Protein AF-A0AA41NHC9-F1 (afdb_monomer_lite)

Foldseek 3Di:
DDDDDDDDDDDDDDDDDDDDDDDDDPDDDDDDDDDDDDDDDDDDDDDDDDDDDDDDDDDDDDDDDDDDDDDDDDDDDDDPPPVVVVVVVVVVVVVVVVVVVVVVVVVVVVVVVVVVVVVVVVVVVVVVVVVVVVVVVVVVVVVVVVVVVVVVVVVVVVVVVVVVVVVVVVVVVVVVVVVVVVVVVVVVVVVVVVVVVVVVVVVVVVVVVVVVVVVVVVVVVVVVVVVVVVVVVVVVVVVVVVVVVVVVVVVVVVVVVVVVVVVVVVVVVVVVVVVVVVVVVVVVVVVVVVVVVVVVVVVVVVVVVVVVVVVVVVVVVVVLVVCCVVCVVDDPPPCCVVPPDDDPDDPVPPDDPDDDDDD

InterPro domains:
  IPR038927 Uncharacterized protein C6orf163 [PTHR34645] (79-356)

Structure (mmCIF, N/CA/C/O backbone):
data_AF-A0AA41NHC9-F1
#
_entry.id   AF-A0AA41NHC9-F1
#
loop_
_atom_site.group_PDB
_atom_site.id
_atom_site.type_symbol
_atom_site.label_atom_id
_atom_site.label_alt_id
_atom_site.label_comp_id
_atom_site.label_asym_id
_atom_site.label_entity_id
_atom_site.label_seq_id
_atom_site.pdbx_PDB_ins_code
_atom_site.Cartn_x
_atom_site.Cartn_y
_atom_site.Cartn_z
_atom_site.occupancy
_atom_site.B_iso_or_equiv
_atom_site.auth_seq_id
_atom_site.auth_comp_id
_atom_site.auth_asym_id
_atom_site.auth_atom_id
_atom_site.pdbx_PDB_model_num
ATOM 1 N N . MET A 1 1 ? 22.480 -41.971 -2.369 1.00 39.91 1 MET A N 1
ATOM 2 C CA . MET A 1 1 ? 23.664 -41.176 -2.761 1.00 39.91 1 MET A CA 1
ATOM 3 C C . MET A 1 1 ? 23.328 -39.732 -2.389 1.00 39.91 1 MET A C 1
ATOM 5 O O . MET A 1 1 ? 22.459 -39.173 -3.032 1.00 39.91 1 MET A O 1
ATOM 9 N N . ALA A 1 2 ? 23.726 -39.147 -1.254 1.00 29.12 2 ALA A N 1
ATOM 10 C CA . ALA A 1 2 ? 25.056 -39.099 -0.630 1.00 29.12 2 ALA A CA 1
ATOM 11 C C . ALA A 1 2 ? 26.149 -38.706 -1.642 1.00 29.12 2 ALA A C 1
ATOM 13 O O . ALA A 1 2 ? 26.277 -39.401 -2.642 1.00 29.12 2 ALA A O 1
ATOM 14 N N . ALA A 1 3 ? 26.959 -37.663 -1.443 1.00 29.81 3 ALA A N 1
ATOM 15 C CA . ALA A 1 3 ? 26.958 -36.575 -0.448 1.00 29.81 3 ALA A CA 1
ATOM 16 C C . ALA A 1 3 ? 27.922 -35.460 -0.945 1.00 29.81 3 ALA A C 1
ATOM 18 O O . ALA A 1 3 ? 28.538 -35.638 -1.991 1.00 29.81 3 ALA A O 1
ATOM 19 N N . LEU A 1 4 ? 28.141 -34.408 -0.136 1.00 30.67 4 LEU A N 1
ATOM 20 C CA . LEU A 1 4 ? 29.209 -33.389 -0.277 1.00 30.67 4 LEU A CA 1
ATOM 21 C C . LEU A 1 4 ? 28.976 -32.335 -1.397 1.00 30.67 4 LEU A C 1
ATOM 23 O O . LEU A 1 4 ? 28.385 -32.635 -2.423 1.00 30.67 4 LEU A O 1
ATOM 27 N N . ALA A 1 5 ? 29.387 -31.067 -1.266 1.00 31.31 5 ALA A N 1
ATOM 28 C CA . ALA A 1 5 ? 30.123 -30.410 -0.180 1.00 31.31 5 ALA A CA 1
ATOM 29 C C . ALA A 1 5 ? 29.582 -28.996 0.120 1.00 31.31 5 ALA A C 1
ATOM 31 O O . ALA A 1 5 ? 29.196 -28.251 -0.777 1.00 31.31 5 ALA A O 1
ATOM 32 N N . SER A 1 6 ? 29.636 -28.605 1.394 1.00 30.72 6 SER A N 1
ATOM 33 C CA . SER A 1 6 ? 29.520 -27.219 1.857 1.00 30.72 6 SER A CA 1
ATOM 34 C C . SER A 1 6 ? 30.551 -26.987 2.965 1.00 30.72 6 SER A C 1
ATOM 36 O O . SER A 1 6 ? 30.877 -27.928 3.688 1.00 30.72 6 SER A O 1
ATOM 38 N N . LYS A 1 7 ? 30.990 -25.728 3.115 1.00 33.19 7 LYS A N 1
ATOM 39 C CA . LYS A 1 7 ? 32.000 -25.186 4.053 1.00 33.19 7 LYS A CA 1
ATOM 40 C C . LYS A 1 7 ? 33.481 -25.437 3.716 1.00 33.19 7 LYS A C 1
ATOM 42 O O . LYS A 1 7 ? 33.989 -26.535 3.882 1.00 33.19 7 LYS A O 1
ATOM 47 N N . CYS A 1 8 ? 34.190 -24.333 3.468 1.00 26.62 8 CYS A N 1
ATOM 48 C CA . CYS A 1 8 ? 35.318 -23.900 4.306 1.00 26.62 8 CYS A CA 1
ATOM 49 C C . CYS A 1 8 ? 35.295 -22.358 4.380 1.00 26.62 8 CYS A C 1
ATOM 51 O O . CYS A 1 8 ? 35.246 -21.696 3.354 1.00 26.62 8 CYS A O 1
ATOM 53 N N . VAL A 1 9 ? 35.008 -21.801 5.562 1.00 29.83 9 VAL A N 1
ATOM 54 C CA . VAL A 1 9 ? 35.968 -21.137 6.477 1.00 29.83 9 VAL A CA 1
ATOM 55 C C . VAL A 1 9 ? 36.132 -19.643 6.168 1.00 29.83 9 VAL A C 1
ATOM 57 O O . VAL A 1 9 ? 36.618 -19.251 5.116 1.00 29.83 9 VAL A O 1
ATOM 60 N N . GLY A 1 10 ? 35.722 -18.810 7.129 1.00 28.11 10 GLY A N 1
ATOM 61 C CA . GLY A 1 10 ? 36.002 -17.372 7.156 1.00 28.11 10 GLY A CA 1
ATOM 62 C C . GLY A 1 10 ? 37.034 -17.007 8.230 1.00 28.11 10 GLY A C 1
ATOM 63 O O . GLY A 1 10 ? 37.603 -17.887 8.869 1.00 28.11 10 GLY A O 1
ATOM 64 N N . LYS A 1 11 ? 37.178 -15.695 8.469 1.00 29.86 11 LYS A N 1
ATOM 65 C CA . LYS A 1 11 ? 38.167 -15.019 9.337 1.00 29.86 11 LYS A CA 1
ATOM 66 C C . LYS A 1 11 ? 39.620 -15.071 8.848 1.00 29.86 11 LYS A C 1
ATOM 68 O O . LYS A 1 11 ? 40.362 -15.975 9.202 1.00 29.86 11 LYS A O 1
ATOM 73 N N . TRP A 1 12 ? 40.054 -13.969 8.240 1.00 27.03 12 TRP A N 1
ATOM 74 C CA . TRP A 1 12 ? 41.199 -13.215 8.760 1.00 27.03 12 TRP A CA 1
ATOM 75 C C . TRP A 1 12 ? 40.795 -11.746 8.873 1.00 27.03 12 TRP A C 1
ATOM 77 O O . TRP A 1 12 ? 40.151 -11.202 7.980 1.00 27.03 12 TRP A O 1
ATOM 87 N N . GLY A 1 13 ? 41.137 -11.124 9.996 1.00 28.28 13 GLY A N 1
ATOM 88 C CA . GLY A 1 13 ? 40.877 -9.716 10.252 1.00 28.28 13 GLY A CA 1
ATOM 89 C C . GLY A 1 13 ? 41.691 -9.258 11.450 1.00 28.28 13 GLY A C 1
ATOM 90 O O . GLY A 1 13 ? 41.305 -9.530 12.582 1.00 28.28 13 GLY A O 1
ATOM 91 N N . ALA A 1 14 ? 42.816 -8.595 11.185 1.00 28.70 14 ALA A N 1
ATOM 92 C CA . ALA A 1 14 ? 43.541 -7.760 12.136 1.00 28.70 14 ALA A CA 1
ATOM 93 C C . ALA A 1 14 ? 44.528 -6.847 11.385 1.00 28.70 14 ALA A C 1
ATOM 95 O O . ALA A 1 14 ? 45.253 -7.295 10.505 1.00 28.70 14 ALA A O 1
ATOM 96 N N . ALA A 1 15 ? 44.488 -5.572 11.765 1.00 28.05 15 ALA A N 1
ATOM 97 C CA . ALA A 1 15 ? 45.388 -4.453 11.485 1.00 28.05 15 ALA A CA 1
ATOM 98 C C . ALA A 1 15 ? 46.777 -4.706 10.853 1.00 28.05 15 ALA A C 1
ATOM 100 O O . ALA A 1 15 ? 47.573 -5.468 11.393 1.00 28.05 15 ALA A O 1
ATOM 101 N N . ALA A 1 16 ? 47.141 -3.845 9.889 1.00 27.70 16 ALA A N 1
ATOM 102 C CA . ALA A 1 16 ? 48.330 -2.987 10.013 1.00 27.70 16 ALA A CA 1
ATOM 103 C C . ALA A 1 16 ? 48.322 -1.806 9.013 1.00 27.70 16 ALA A C 1
ATOM 105 O O . ALA A 1 16 ? 48.179 -2.003 7.814 1.00 27.70 16 ALA A O 1
ATOM 106 N N . GLN A 1 17 ? 48.548 -0.603 9.552 1.00 29.95 17 GLN A N 1
ATOM 107 C CA . GLN A 1 17 ? 49.401 0.464 8.998 1.00 29.95 17 GLN A CA 1
ATOM 108 C C . GLN A 1 17 ? 49.138 0.968 7.565 1.00 29.95 17 GLN A C 1
ATOM 110 O O . GLN A 1 17 ? 49.603 0.407 6.578 1.00 29.95 17 GLN A O 1
ATOM 115 N N . GLY A 1 18 ? 48.543 2.161 7.483 1.00 37.28 18 GLY A N 1
ATOM 116 C CA . GLY A 1 18 ? 48.783 3.055 6.355 1.00 37.28 18 GLY A CA 1
ATOM 117 C C . GLY A 1 18 ? 50.148 3.734 6.495 1.00 37.28 18 GLY A C 1
ATOM 118 O O . GLY A 1 18 ? 50.360 4.494 7.438 1.00 37.28 18 GLY A O 1
ATOM 119 N N . VAL A 1 19 ? 51.042 3.478 5.542 1.00 30.27 19 VAL A N 1
ATOM 120 C CA . VAL A 1 19 ? 52.157 4.355 5.160 1.00 30.27 19 VAL A CA 1
ATOM 121 C C . VAL A 1 19 ? 52.235 4.286 3.639 1.00 30.27 19 VAL A C 1
ATOM 123 O O . VAL A 1 19 ? 52.422 3.202 3.088 1.00 30.27 19 VAL A O 1
ATOM 126 N N . ASP A 1 20 ? 52.075 5.424 2.964 1.00 28.47 20 ASP A N 1
ATOM 127 C CA . ASP A 1 20 ? 52.227 5.513 1.510 1.00 28.47 20 ASP A CA 1
ATOM 128 C C . ASP A 1 20 ? 53.696 5.286 1.130 1.00 28.47 20 ASP A C 1
ATOM 130 O O . ASP A 1 20 ? 54.529 6.195 1.159 1.00 28.47 20 ASP A O 1
ATOM 134 N N . VAL A 1 21 ? 54.030 4.046 0.769 1.00 29.42 21 VAL A N 1
ATOM 135 C CA . VAL A 1 21 ? 55.302 3.734 0.121 1.00 29.42 21 VAL A CA 1
ATOM 136 C C . VAL A 1 21 ? 55.112 3.869 -1.380 1.00 29.42 21 VAL A C 1
ATOM 138 O O . VAL A 1 21 ? 54.631 2.961 -2.051 1.00 29.42 21 VAL A O 1
ATOM 141 N N . VAL A 1 22 ? 55.535 5.035 -1.867 1.00 30.16 22 VAL A N 1
ATOM 142 C CA . VAL A 1 22 ? 56.364 5.192 -3.068 1.00 30.16 22 VAL A CA 1
ATOM 143 C C . VAL A 1 22 ? 55.982 4.266 -4.227 1.00 30.16 22 VAL A C 1
ATOM 145 O O . VAL A 1 22 ? 56.407 3.115 -4.315 1.00 30.16 22 VAL A O 1
ATOM 148 N N . SER A 1 23 ? 55.251 4.859 -5.177 1.00 36.94 23 SER A N 1
ATOM 149 C CA . SER A 1 23 ? 55.307 4.535 -6.608 1.00 36.94 23 SER A CA 1
ATOM 150 C C . SER A 1 23 ? 56.594 3.802 -6.989 1.00 36.94 23 SER A C 1
ATOM 152 O O . SER A 1 23 ? 57.662 4.369 -6.796 1.00 36.94 23 SER A O 1
ATOM 154 N N . TRP A 1 24 ? 56.489 2.596 -7.560 1.00 26.56 24 TRP A N 1
ATOM 155 C CA . TRP A 1 24 ? 57.409 2.065 -8.578 1.00 26.56 24 TRP A CA 1
ATOM 156 C C . TRP A 1 24 ? 56.908 0.712 -9.107 1.00 26.56 24 TRP A C 1
ATOM 158 O O . TRP A 1 24 ? 57.129 -0.339 -8.506 1.00 26.56 24 TRP A O 1
ATOM 168 N N . ARG A 1 25 ? 56.269 0.731 -10.285 1.00 27.77 25 ARG A N 1
ATOM 169 C CA . ARG A 1 25 ? 56.304 -0.380 -11.260 1.00 27.77 25 ARG A CA 1
ATOM 170 C C . ARG A 1 25 ? 55.919 0.078 -12.670 1.00 27.77 25 ARG A C 1
ATOM 172 O O . ARG A 1 25 ? 55.087 -0.515 -13.344 1.00 27.77 25 ARG A O 1
ATOM 179 N N . SER A 1 26 ? 56.612 1.110 -13.142 1.00 31.25 26 SER A N 1
ATOM 180 C CA . SER A 1 26 ? 56.995 1.160 -14.552 1.00 31.25 26 SER A CA 1
ATOM 181 C C . SER A 1 26 ? 58.454 0.726 -14.620 1.00 31.25 26 SER A C 1
ATOM 183 O O . SER A 1 26 ? 59.315 1.519 -14.258 1.00 31.25 26 SER A O 1
ATOM 185 N N . TRP A 1 27 ? 58.708 -0.540 -14.979 1.00 28.97 27 TRP A N 1
ATOM 186 C CA . TRP A 1 27 ? 59.872 -0.991 -15.763 1.00 28.97 27 TRP A CA 1
ATOM 187 C C . TRP A 1 27 ? 59.928 -2.518 -15.917 1.00 28.97 27 TRP A C 1
ATOM 189 O O . TRP A 1 27 ? 59.635 -3.254 -14.975 1.00 28.97 27 TRP A O 1
ATOM 199 N N . ARG A 1 28 ? 60.434 -2.937 -17.089 1.00 28.80 28 ARG A N 1
ATOM 200 C CA . ARG A 1 28 ? 60.451 -4.268 -17.746 1.00 28.80 28 ARG A CA 1
ATOM 201 C C . ARG A 1 28 ? 59.248 -4.504 -18.672 1.00 28.80 28 ARG A C 1
ATOM 203 O O . ARG A 1 28 ? 58.116 -4.325 -18.251 1.00 28.80 28 ARG A O 1
ATOM 210 N N . GLN A 1 29 ? 59.429 -4.889 -19.938 1.00 29.38 29 GLN A N 1
ATOM 211 C CA . GLN A 1 29 ? 60.595 -5.464 -20.646 1.00 29.38 29 GLN A CA 1
ATOM 212 C C . GLN A 1 29 ? 60.663 -4.859 -22.077 1.00 29.38 29 GLN A C 1
ATOM 214 O O . GLN A 1 29 ? 59.617 -4.510 -22.609 1.00 29.38 29 GLN A O 1
ATOM 219 N N . GLY A 1 30 ? 61.800 -4.703 -22.766 1.00 26.66 30 GLY A N 1
ATOM 220 C CA . GLY A 1 30 ? 63.195 -5.005 -22.426 1.00 26.66 30 GLY A CA 1
ATOM 221 C C . GLY A 1 30 ? 64.184 -4.402 -23.442 1.00 26.66 30 GLY A C 1
ATOM 222 O O . GLY A 1 30 ? 63.779 -3.958 -24.511 1.00 26.66 30 GLY A O 1
ATOM 223 N N . VAL A 1 31 ? 65.472 -4.401 -23.088 1.00 33.41 31 VAL A N 1
ATOM 224 C CA . VAL A 1 31 ? 66.608 -3.975 -23.928 1.00 33.41 31 VAL A CA 1
ATOM 225 C C . VAL A 1 31 ? 67.422 -5.213 -24.316 1.00 33.41 31 VAL A C 1
ATOM 227 O O . VAL A 1 31 ? 67.837 -5.932 -23.411 1.00 33.41 31 VAL A O 1
ATOM 230 N N . VAL A 1 32 ? 67.609 -5.424 -25.626 1.00 32.16 32 VAL A N 1
ATOM 231 C CA . VAL A 1 32 ? 68.470 -6.403 -26.338 1.00 32.16 32 VAL A CA 1
ATOM 232 C C . VAL A 1 32 ? 68.572 -5.884 -27.788 1.00 32.16 32 VAL A C 1
ATOM 234 O O . VAL A 1 32 ? 67.530 -5.525 -28.334 1.00 32.16 32 VAL A O 1
ATOM 237 N N . ASP A 1 33 ? 69.692 -5.803 -28.510 1.00 28.47 33 ASP A N 1
ATOM 238 C CA . ASP A 1 33 ? 71.128 -5.676 -28.180 1.00 28.47 33 ASP A CA 1
ATOM 239 C C . ASP A 1 33 ? 71.762 -4.796 -29.296 1.00 28.47 33 ASP A C 1
ATOM 241 O O . ASP A 1 33 ? 71.152 -4.596 -30.345 1.00 28.47 33 ASP A O 1
ATOM 245 N N . GLN A 1 34 ? 72.801 -3.986 -29.064 1.00 29.08 34 GLN A N 1
ATOM 246 C CA . GLN A 1 34 ? 74.244 -4.294 -29.015 1.00 29.08 34 GLN A CA 1
ATOM 247 C C . GLN A 1 34 ? 74.867 -4.953 -30.267 1.00 29.08 34 GLN A C 1
ATOM 249 O O . GLN A 1 34 ? 74.514 -6.067 -30.622 1.00 29.08 34 GLN A O 1
ATOM 254 N N . ALA A 1 35 ? 75.889 -4.264 -30.812 1.00 27.25 35 ALA A N 1
ATOM 255 C CA . ALA A 1 35 ? 76.877 -4.678 -31.828 1.00 27.25 35 ALA A CA 1
ATOM 256 C C . ALA A 1 35 ? 76.339 -5.164 -33.202 1.00 27.25 35 ALA A C 1
ATOM 258 O O . ALA A 1 35 ? 75.328 -5.837 -33.302 1.00 27.25 35 ALA A O 1
ATOM 259 N N . GLY A 1 36 ? 76.970 -4.877 -34.343 1.00 24.86 36 GLY A N 1
ATOM 260 C CA . GLY A 1 36 ? 78.248 -4.209 -34.603 1.00 24.86 36 GLY A CA 1
ATOM 261 C C . GLY A 1 36 ? 79.078 -5.006 -35.619 1.00 24.86 36 GLY A C 1
ATOM 262 O O . GLY A 1 36 ? 78.893 -6.209 -35.725 1.00 24.86 36 GLY A O 1
ATOM 263 N N . VAL A 1 37 ? 80.044 -4.332 -36.263 1.00 26.83 37 VAL A N 1
ATOM 264 C CA . VAL A 1 37 ? 81.217 -4.932 -36.945 1.00 26.83 37 VAL A CA 1
ATOM 265 C C . VAL A 1 37 ? 80.961 -5.606 -38.317 1.00 26.83 37 VAL A C 1
ATOM 267 O O . VAL A 1 37 ? 80.245 -6.589 -38.391 1.00 26.83 37 VAL A O 1
ATOM 270 N N . LEU A 1 38 ? 81.596 -5.026 -39.360 1.00 25.92 38 LEU A N 1
ATOM 271 C CA . LEU A 1 38 ? 82.413 -5.620 -40.460 1.00 25.92 38 LEU A CA 1
ATOM 272 C C . LEU A 1 38 ? 81.944 -6.948 -41.128 1.00 25.92 38 LEU A C 1
ATOM 274 O O . LEU A 1 38 ? 81.421 -7.833 -40.475 1.00 25.92 38 LEU A O 1
ATOM 278 N N . GLU A 1 39 ? 82.181 -7.273 -42.403 1.00 25.44 39 GLU A N 1
ATOM 279 C CA . GLU A 1 39 ? 82.871 -6.682 -43.569 1.00 25.44 39 GLU A CA 1
ATOM 280 C C . GLU A 1 39 ? 82.604 -7.622 -44.782 1.00 25.44 39 GLU A C 1
ATOM 282 O O . GLU A 1 39 ? 81.936 -8.642 -44.629 1.00 25.44 39 GLU A O 1
ATOM 287 N N . PHE A 1 40 ? 83.224 -7.343 -45.941 1.00 26.09 40 PHE A N 1
ATOM 288 C CA . PHE A 1 40 ? 83.374 -8.229 -47.117 1.00 26.09 40 PHE A CA 1
ATOM 289 C C . PHE A 1 40 ? 82.096 -8.544 -47.940 1.00 26.09 40 PHE A C 1
ATOM 291 O O . PHE A 1 40 ? 81.024 -8.789 -47.407 1.00 26.09 40 PHE A O 1
ATOM 298 N N . GLY A 1 41 ? 82.136 -8.584 -49.279 1.00 27.30 41 GLY A N 1
ATOM 299 C CA . GLY A 1 41 ? 83.209 -8.221 -50.220 1.00 27.30 41 GLY A CA 1
ATOM 300 C C . GLY A 1 41 ? 82.633 -7.561 -51.488 1.00 27.30 41 GLY A C 1
ATOM 301 O O . GLY A 1 41 ? 81.452 -7.725 -51.764 1.00 27.30 41 GLY A O 1
ATOM 302 N N . CYS A 1 42 ? 83.317 -6.666 -52.211 1.00 26.33 42 CYS A N 1
ATOM 303 C CA . CYS A 1 42 ? 84.696 -6.646 -52.737 1.00 26.33 42 CYS A CA 1
ATOM 304 C C . CYS A 1 42 ? 84.797 -7.247 -54.162 1.00 26.33 42 CYS A C 1
ATOM 306 O O . CYS A 1 42 ? 84.287 -8.336 -54.394 1.00 26.33 42 CYS A O 1
ATOM 308 N N . VAL A 1 43 ? 85.542 -6.553 -55.048 1.00 26.91 43 VAL A N 1
ATOM 309 C CA . VAL A 1 43 ? 86.071 -6.999 -56.370 1.00 26.91 43 VAL A CA 1
ATOM 310 C C . VAL A 1 43 ? 85.021 -7.151 -57.500 1.00 26.91 43 VAL A C 1
ATOM 312 O O . VAL A 1 43 ? 84.144 -7.993 -57.415 1.00 26.91 43 VAL A O 1
ATOM 315 N N . TRP A 1 44 ? 85.017 -6.403 -58.614 1.00 28.50 44 TRP A N 1
ATOM 316 C CA . TRP A 1 44 ? 86.092 -5.853 -59.473 1.00 28.50 44 TRP A CA 1
ATOM 317 C C . TRP A 1 44 ? 86.046 -4.309 -59.580 1.00 28.50 44 TRP A C 1
ATOM 319 O O . TRP A 1 44 ? 84.971 -3.730 -59.485 1.00 28.50 44 TRP A O 1
ATOM 329 N N . CYS A 1 45 ? 87.137 -3.538 -59.699 1.00 25.06 45 CYS A N 1
ATOM 330 C CA . CYS A 1 45 ? 88.402 -3.645 -60.466 1.00 25.06 45 CYS A CA 1
ATOM 331 C C . CYS A 1 45 ? 88.293 -3.295 -61.967 1.00 25.06 45 CYS A C 1
ATOM 333 O O . CYS A 1 45 ? 87.464 -3.835 -62.688 1.00 25.06 45 CYS A O 1
ATOM 335 N N . GLY A 1 46 ? 89.199 -2.417 -62.419 1.00 26.27 46 GLY A N 1
ATOM 336 C CA . GLY A 1 46 ? 89.269 -1.844 -63.771 1.00 26.27 46 GLY A CA 1
ATOM 337 C C . GLY A 1 46 ? 89.433 -0.321 -63.676 1.00 26.27 46 GLY A C 1
ATOM 338 O O . GLY A 1 46 ? 88.447 0.394 -63.566 1.00 26.27 46 GLY A O 1
ATOM 339 N N . TRP A 1 47 ? 90.643 0.215 -63.461 1.00 29.94 47 TRP A N 1
ATOM 340 C CA . TRP A 1 47 ? 91.561 0.619 -64.549 1.00 29.94 47 TRP A CA 1
ATOM 341 C C . TRP A 1 47 ? 90.805 1.406 -65.644 1.00 29.94 47 TRP A C 1
ATOM 343 O O . TRP A 1 47 ? 89.936 0.858 -66.304 1.00 29.94 47 TRP A O 1
ATOM 353 N N . GLY A 1 48 ? 91.035 2.698 -65.881 1.00 25.25 48 GLY A N 1
ATOM 354 C CA . GLY A 1 48 ? 92.305 3.411 -65.800 1.00 25.25 48 GLY A CA 1
ATOM 355 C C . GLY A 1 48 ? 93.122 3.142 -67.061 1.00 25.25 48 GLY A C 1
ATOM 356 O O . GLY A 1 48 ? 93.619 2.037 -67.219 1.00 25.25 48 GLY A O 1
ATOM 357 N N . ILE A 1 49 ? 93.268 4.153 -67.921 1.00 32.41 49 ILE A N 1
ATOM 358 C CA . ILE A 1 49 ? 94.411 4.341 -68.824 1.00 32.41 49 ILE A CA 1
ATOM 359 C C . ILE A 1 49 ? 94.491 5.829 -69.173 1.00 32.41 49 ILE A C 1
ATOM 361 O O . ILE A 1 49 ? 93.507 6.463 -69.552 1.00 32.41 49 ILE A O 1
ATOM 365 N N . LEU A 1 50 ? 95.696 6.365 -69.011 1.00 33.06 50 LEU A N 1
ATOM 366 C CA . LEU A 1 50 ? 96.134 7.652 -69.519 1.00 33.06 50 LEU A CA 1
ATOM 367 C C . LEU A 1 50 ? 97.089 7.342 -70.682 1.00 33.06 50 LEU A C 1
ATOM 369 O O . LEU A 1 50 ? 98.262 7.080 -70.446 1.00 33.06 50 LEU A O 1
ATOM 373 N N . GLU A 1 51 ? 96.595 7.367 -71.918 1.00 31.34 51 GLU A N 1
ATOM 374 C CA . GLU A 1 51 ? 97.413 7.369 -73.141 1.00 31.34 51 GLU A CA 1
ATOM 375 C C . GLU A 1 51 ? 96.833 8.449 -74.075 1.00 31.34 51 GLU A C 1
ATOM 377 O O . GLU A 1 51 ? 95.623 8.512 -74.264 1.00 31.34 51 GLU A O 1
ATOM 382 N N . ALA A 1 52 ? 97.568 9.424 -74.617 1.00 29.94 52 ALA A N 1
ATOM 383 C CA . ALA A 1 52 ? 98.960 9.444 -75.087 1.00 29.94 52 ALA A CA 1
ATOM 384 C C . ALA A 1 52 ? 99.219 8.567 -76.333 1.00 29.94 52 ALA A C 1
ATOM 386 O O . ALA A 1 52 ? 100.235 7.891 -76.433 1.00 29.94 52 ALA A O 1
ATOM 387 N N . GLY A 1 53 ? 98.317 8.632 -77.320 1.00 29.42 53 GLY A N 1
ATOM 388 C CA . GLY A 1 53 ? 98.444 7.966 -78.624 1.00 29.42 53 GLY A CA 1
ATOM 389 C C . GLY A 1 53 ? 98.799 8.918 -79.774 1.00 29.42 53 GLY A C 1
ATOM 390 O O . GLY A 1 53 ? 97.957 9.217 -80.616 1.00 29.42 53 GLY A O 1
ATOM 391 N N . CYS A 1 54 ? 100.042 9.404 -79.835 1.00 29.11 54 CYS A N 1
ATOM 392 C CA . CYS A 1 54 ? 100.535 10.168 -80.987 1.00 29.11 54 CYS A CA 1
ATOM 393 C C . CYS A 1 54 ? 101.081 9.218 -82.069 1.00 29.11 54 CYS A C 1
ATOM 395 O O . CYS A 1 54 ? 102.109 8.573 -81.872 1.00 29.11 54 CYS A O 1
ATOM 397 N N . SER A 1 55 ? 100.423 9.141 -83.228 1.00 30.70 55 SER A N 1
ATOM 398 C CA . SER A 1 55 ? 100.945 8.541 -84.470 1.00 30.70 55 SER A CA 1
ATOM 399 C C . SER A 1 55 ? 100.151 9.123 -85.644 1.00 30.70 55 SER A C 1
ATOM 401 O O . SER A 1 55 ? 98.953 8.902 -85.734 1.00 30.70 55 SER A O 1
ATOM 403 N N . ARG A 1 56 ? 100.683 9.986 -86.518 1.00 31.94 56 ARG A N 1
ATOM 404 C CA . ARG A 1 56 ? 102.024 10.060 -87.140 1.00 31.94 56 ARG A CA 1
ATOM 405 C C . ARG A 1 56 ? 102.283 8.978 -88.196 1.00 31.94 56 ARG A C 1
ATOM 407 O O . ARG A 1 56 ? 103.290 8.285 -88.171 1.00 31.94 56 ARG A O 1
ATOM 414 N N . SER A 1 57 ? 101.422 8.955 -89.206 1.00 31.64 57 SER A N 1
ATOM 415 C CA . SER A 1 57 ? 101.836 8.778 -90.603 1.00 31.64 57 SER A CA 1
ATOM 416 C C . SER A 1 57 ? 101.037 9.784 -91.450 1.00 31.64 57 SER A C 1
ATOM 418 O O . SER A 1 57 ? 99.971 10.221 -91.032 1.00 31.64 57 SER A O 1
ATOM 420 N N . GLY A 1 58 ? 101.507 10.277 -92.589 1.00 32.84 58 GLY A N 1
ATOM 421 C CA . GLY A 1 58 ? 102.780 10.036 -93.259 1.00 32.84 58 GLY A CA 1
ATOM 422 C C . GLY A 1 58 ? 102.743 10.770 -94.596 1.00 32.84 58 GLY A C 1
ATOM 423 O O . GLY A 1 58 ? 102.043 10.352 -95.509 1.00 32.84 58 GLY A O 1
ATOM 424 N N . VAL A 1 59 ? 103.447 11.899 -94.685 1.00 39.62 59 VAL A N 1
ATOM 425 C CA . VAL A 1 59 ? 103.552 12.716 -95.906 1.00 39.62 59 VAL A CA 1
ATOM 426 C C . VAL A 1 59 ? 104.307 11.914 -96.982 1.00 39.62 59 VAL A C 1
ATOM 428 O O . VAL A 1 59 ? 105.265 11.216 -96.645 1.00 39.62 59 VAL A O 1
ATOM 431 N N . PRO A 1 60 ? 103.887 11.972 -98.255 1.00 34.41 60 PRO A N 1
ATOM 432 C CA . PRO A 1 60 ? 104.600 12.799 -99.244 1.00 34.41 60 PRO A CA 1
ATOM 433 C C . PRO A 1 60 ? 103.592 13.631 -100.073 1.00 34.41 60 PRO A C 1
ATOM 435 O O . PRO A 1 60 ? 102.523 13.146 -100.414 1.00 34.41 60 PRO A O 1
ATOM 438 N N . VAL A 1 61 ? 103.794 14.901 -100.446 1.00 34.22 61 VAL A N 1
ATOM 439 C CA . VAL A 1 61 ? 105.024 15.637 -100.805 1.00 34.22 61 VAL A CA 1
ATOM 440 C C . VAL A 1 61 ? 105.934 14.832 -101.732 1.00 34.22 61 VAL A C 1
ATOM 442 O O . VAL A 1 61 ? 107.053 14.454 -101.403 1.00 34.22 61 VAL A O 1
ATOM 445 N N . ILE A 1 62 ? 105.423 14.631 -102.944 1.00 35.16 62 ILE A N 1
ATOM 446 C CA . ILE A 1 62 ? 106.205 14.727 -104.178 1.00 35.16 62 ILE A CA 1
ATOM 447 C C . ILE A 1 62 ? 105.683 16.012 -104.852 1.00 35.16 62 ILE A C 1
ATOM 449 O O . ILE A 1 62 ? 104.491 16.106 -105.111 1.00 35.16 62 ILE A O 1
ATOM 453 N N . GLY A 1 63 ? 106.441 17.085 -105.079 1.00 25.78 63 GLY A N 1
ATOM 454 C CA . GLY A 1 63 ? 107.870 17.294 -104.861 1.00 25.78 63 GLY A CA 1
ATOM 455 C C . GLY A 1 63 ? 108.651 17.206 -106.171 1.00 25.78 63 GLY A C 1
ATOM 456 O O . GLY A 1 63 ? 108.912 16.105 -106.642 1.00 25.78 63 GLY A O 1
ATOM 457 N N . ARG A 1 64 ? 109.120 18.371 -106.656 1.00 29.06 64 ARG A N 1
ATOM 458 C CA . ARG A 1 64 ? 109.876 18.610 -107.913 1.00 29.06 64 ARG A CA 1
ATOM 459 C C . ARG A 1 64 ? 108.995 18.610 -109.178 1.00 29.06 64 ARG A C 1
ATOM 461 O O . ARG A 1 64 ? 108.007 17.895 -109.234 1.00 29.06 64 ARG A O 1
ATOM 468 N N . SER A 1 65 ? 109.286 19.400 -110.213 1.00 32.03 65 SER A N 1
ATOM 469 C CA . SER A 1 65 ? 110.347 20.414 -110.393 1.00 32.03 65 SER A CA 1
ATOM 470 C C . SER A 1 65 ? 109.764 21.637 -111.126 1.00 32.03 65 SER A C 1
ATOM 472 O O . SER A 1 65 ? 108.708 21.537 -111.737 1.00 32.03 65 SER A O 1
ATOM 474 N N . GLN A 1 66 ? 110.297 22.851 -110.933 1.00 28.17 66 GLN A N 1
ATOM 475 C CA . GLN A 1 66 ? 111.178 23.531 -111.910 1.00 28.17 66 GLN A CA 1
ATOM 476 C C . GLN A 1 66 ? 110.738 23.302 -113.375 1.00 28.17 66 GLN A C 1
ATOM 478 O O . GLN A 1 66 ? 110.625 22.171 -113.827 1.00 28.17 66 GLN A O 1
ATOM 483 N N . LEU A 1 67 ? 110.547 24.348 -114.178 1.00 30.70 67 LEU A N 1
ATOM 484 C CA . LEU A 1 67 ? 111.643 25.249 -114.540 1.00 30.70 67 LEU A CA 1
ATOM 485 C C . LEU A 1 67 ? 111.225 26.714 -114.730 1.00 30.70 67 LEU A C 1
ATOM 487 O O . LEU A 1 67 ? 110.252 27.026 -115.408 1.00 30.70 67 LEU A O 1
ATOM 491 N N . VAL A 1 68 ? 112.084 27.603 -114.231 1.00 30.80 68 VAL A N 1
ATOM 492 C CA . VAL A 1 68 ? 112.296 28.932 -114.812 1.00 30.80 68 VAL A CA 1
ATOM 493 C C . VAL A 1 68 ? 113.121 28.752 -116.086 1.00 30.80 68 VAL A C 1
ATOM 495 O O . VAL A 1 68 ? 114.201 28.173 -116.013 1.00 30.80 68 VAL A O 1
ATOM 498 N N . TRP A 1 69 ? 112.664 29.300 -117.211 1.00 26.98 69 TRP A N 1
ATOM 499 C CA . TRP A 1 69 ? 113.529 29.705 -118.324 1.00 26.98 69 TRP A CA 1
ATOM 500 C C . TRP A 1 69 ? 112.995 31.008 -118.912 1.00 26.98 69 TRP A C 1
ATOM 502 O O . TRP A 1 69 ? 111.867 31.069 -119.395 1.00 26.98 69 TRP A O 1
ATOM 512 N N . GLY A 1 70 ? 113.812 32.057 -118.851 1.00 29.08 70 GLY A N 1
ATOM 513 C CA . GLY A 1 70 ? 113.608 33.282 -119.614 1.00 29.08 70 GLY A CA 1
ATOM 514 C C . GLY A 1 70 ? 114.603 33.351 -120.770 1.00 29.08 70 GLY A C 1
ATOM 515 O O . GLY A 1 70 ? 115.695 32.803 -120.658 1.00 29.08 70 GLY A O 1
ATOM 516 N N . SER A 1 71 ? 114.239 34.101 -121.817 1.00 27.98 71 SER A N 1
ATOM 517 C CA . SER A 1 71 ? 115.075 34.450 -122.980 1.00 27.98 71 SER A CA 1
ATOM 518 C C . SER A 1 71 ? 115.484 33.286 -123.899 1.00 27.98 71 SER A C 1
ATOM 520 O O . SER A 1 71 ? 116.138 32.344 -123.478 1.00 27.98 71 SER A O 1
ATOM 522 N N . TRP A 1 72 ? 115.176 33.386 -125.195 1.00 28.58 72 TRP A N 1
ATOM 523 C CA . TRP A 1 72 ? 116.109 33.901 -126.214 1.00 28.58 72 TRP A CA 1
ATOM 524 C C . TRP A 1 72 ? 115.345 34.185 -127.523 1.00 28.58 72 TRP A C 1
ATOM 526 O O . TRP A 1 72 ? 114.216 33.735 -127.713 1.00 28.58 72 TRP A O 1
ATOM 536 N N . GLN A 1 73 ? 115.919 35.033 -128.377 1.00 28.36 73 GLN A N 1
ATOM 537 C CA . GLN A 1 73 ? 115.287 35.572 -129.588 1.00 28.36 73 GLN A CA 1
ATOM 538 C C . GLN A 1 73 ? 115.511 34.711 -130.851 1.00 28.36 73 GLN A C 1
ATOM 540 O O . GLN A 1 73 ? 116.430 33.905 -130.906 1.00 28.36 73 GLN A O 1
ATOM 545 N N . GLN A 1 74 ? 114.741 35.056 -131.895 1.00 29.03 74 GLN A N 1
ATOM 546 C CA . GLN A 1 74 ? 114.999 34.870 -133.337 1.00 29.03 74 GLN A CA 1
ATOM 547 C C . GLN A 1 74 ? 114.858 33.477 -133.984 1.00 29.03 74 GLN A C 1
ATOM 549 O O . GLN A 1 74 ? 115.676 32.588 -133.802 1.00 29.03 74 GLN A O 1
ATOM 554 N N . GLY A 1 75 ? 113.936 33.437 -134.959 1.00 28.28 75 GLY A N 1
ATOM 555 C CA . GLY A 1 75 ? 114.234 32.967 -136.321 1.00 28.28 75 GLY A CA 1
ATOM 556 C C . GLY A 1 75 ? 114.008 31.483 -136.626 1.00 28.28 75 GLY A C 1
ATOM 557 O O . GLY A 1 75 ? 114.397 30.614 -135.861 1.00 28.28 75 GLY A O 1
ATOM 558 N N . GLY A 1 76 ? 113.442 31.188 -137.805 1.00 32.03 76 GLY A N 1
ATOM 559 C CA . GLY A 1 76 ? 113.442 29.825 -138.366 1.00 32.03 76 GLY A CA 1
ATOM 560 C C . GLY A 1 76 ? 112.072 29.289 -138.778 1.00 32.03 76 GLY A C 1
ATOM 561 O O . GLY A 1 76 ? 111.472 28.469 -138.096 1.00 32.03 76 GLY A O 1
ATOM 562 N N . VAL A 1 77 ? 111.598 29.740 -139.936 1.00 29.20 77 VAL A N 1
ATOM 563 C CA . VAL A 1 77 ? 110.425 29.232 -140.666 1.00 29.20 77 VAL A CA 1
ATOM 564 C C . VAL A 1 77 ? 110.454 27.702 -140.848 1.00 29.20 77 VAL A C 1
ATOM 566 O O . VAL A 1 77 ? 111.400 27.206 -141.449 1.00 29.20 77 VAL A O 1
ATOM 569 N N . SER A 1 78 ? 109.394 26.980 -140.440 1.00 35.06 78 SER A N 1
ATOM 570 C CA . SER A 1 78 ? 108.630 26.003 -141.265 1.00 35.06 78 SER A CA 1
ATOM 571 C C . SER A 1 78 ? 107.622 25.172 -140.428 1.00 35.06 78 SER A C 1
ATOM 573 O O . SER A 1 78 ? 107.901 24.810 -139.291 1.00 35.06 78 SER A O 1
ATOM 575 N N . LEU A 1 79 ? 106.452 24.840 -141.004 1.00 43.62 79 LEU A N 1
ATOM 576 C CA . LEU A 1 79 ? 105.443 23.867 -140.506 1.00 43.62 79 LEU A CA 1
ATOM 577 C C . LEU A 1 79 ? 104.710 24.144 -139.160 1.00 43.62 79 LEU A C 1
ATOM 579 O O . LEU A 1 79 ? 104.229 23.225 -138.499 1.00 43.62 79 LEU A O 1
ATOM 583 N N . TYR A 1 80 ? 104.471 25.412 -138.807 1.00 45.06 80 TYR A N 1
ATOM 584 C CA . TYR A 1 80 ? 103.748 25.835 -137.582 1.00 45.06 80 TYR A CA 1
ATOM 585 C C . TYR A 1 80 ? 102.208 25.596 -137.565 1.00 45.06 80 TYR A C 1
ATOM 587 O O . TYR A 1 80 ? 101.529 25.976 -136.611 1.00 45.06 80 TYR A O 1
ATOM 595 N N . ILE A 1 81 ? 101.612 24.987 -138.599 1.00 51.34 81 ILE A N 1
ATOM 596 C CA . ILE A 1 81 ? 100.138 24.931 -138.754 1.00 51.34 81 ILE A CA 1
ATOM 597 C C . ILE A 1 81 ? 99.515 23.631 -138.201 1.00 51.34 81 ILE A C 1
ATOM 599 O O . ILE A 1 81 ? 98.438 23.684 -137.611 1.00 51.34 81 ILE A O 1
ATOM 603 N N . GLY A 1 82 ? 100.186 22.477 -138.309 1.00 53.50 82 GLY A N 1
ATOM 604 C CA . GLY A 1 82 ? 99.603 21.178 -137.923 1.00 53.50 82 GLY A CA 1
ATOM 605 C C . GLY A 1 82 ? 99.383 20.994 -136.413 1.00 53.50 82 GLY A C 1
ATOM 606 O O . GLY A 1 82 ? 98.286 20.650 -135.974 1.00 53.50 82 GLY A O 1
ATOM 607 N N . ALA A 1 83 ? 100.404 21.276 -135.597 1.00 56.66 83 ALA A N 1
ATOM 608 C CA . ALA A 1 83 ? 100.360 21.034 -134.147 1.00 56.66 83 ALA A CA 1
ATOM 609 C C . ALA A 1 83 ? 99.386 21.959 -133.385 1.00 56.66 83 ALA A C 1
ATOM 611 O O . ALA A 1 83 ? 98.879 21.598 -132.324 1.00 56.66 83 ALA A O 1
ATOM 612 N N . ASN A 1 84 ? 99.095 23.146 -133.929 1.00 59.69 84 ASN A N 1
ATOM 613 C CA . ASN A 1 84 ? 98.180 24.121 -133.324 1.00 59.69 84 ASN A CA 1
ATOM 614 C C . ASN A 1 84 ? 96.700 23.732 -133.529 1.00 59.69 84 ASN A C 1
ATOM 616 O O . ASN A 1 84 ? 95.840 24.152 -132.761 1.00 59.69 84 ASN A O 1
ATOM 620 N N . ILE A 1 85 ? 96.396 22.911 -134.542 1.00 60.84 85 ILE A N 1
ATOM 621 C CA . ILE A 1 85 ? 95.041 22.399 -134.796 1.00 60.84 85 ILE A CA 1
ATOM 622 C C . ILE A 1 85 ? 94.750 21.207 -133.873 1.00 60.84 85 ILE A C 1
ATOM 624 O O . ILE A 1 85 ? 93.745 21.226 -133.169 1.00 60.84 85 ILE A O 1
ATOM 628 N N . LEU A 1 86 ? 95.672 20.238 -133.782 1.00 60.28 86 LEU A N 1
ATOM 629 C CA . LEU A 1 86 ? 95.554 19.081 -132.879 1.00 60.28 86 LEU A CA 1
ATOM 630 C C . LEU A 1 86 ? 95.386 19.493 -131.406 1.00 60.28 86 LEU A C 1
ATOM 632 O O . LEU A 1 86 ? 94.428 19.075 -130.769 1.00 60.28 86 LEU A O 1
ATOM 636 N N . ASN A 1 87 ? 96.229 20.395 -130.891 1.00 66.88 87 ASN A N 1
ATOM 637 C CA . ASN A 1 87 ? 96.157 20.848 -129.490 1.00 66.88 87 ASN A CA 1
ATOM 638 C C . ASN A 1 87 ? 94.857 21.628 -129.179 1.00 66.88 87 ASN A C 1
ATOM 640 O O . ASN A 1 87 ? 94.372 21.625 -128.049 1.00 66.88 87 ASN A O 1
ATOM 644 N N . LYS A 1 88 ? 94.265 22.306 -130.175 1.00 67.00 88 LYS A N 1
ATOM 645 C CA . LYS A 1 88 ? 92.959 22.970 -130.019 1.00 67.00 88 LYS A CA 1
ATOM 646 C C . LYS A 1 88 ? 91.811 21.968 -129.999 1.00 67.00 88 LYS A C 1
ATOM 648 O O . LYS A 1 88 ? 90.919 22.125 -129.170 1.00 67.00 88 LYS A O 1
ATOM 653 N N . GLU A 1 89 ? 91.857 20.951 -130.855 1.00 66.12 89 GLU A N 1
ATOM 654 C CA . GLU A 1 89 ? 90.865 19.873 -130.869 1.00 66.12 89 GLU A CA 1
ATOM 655 C C . GLU A 1 89 ? 90.935 19.041 -129.580 1.00 66.12 89 GLU A C 1
ATOM 657 O O . GLU A 1 89 ? 89.912 18.831 -128.939 1.00 66.12 89 GLU A O 1
ATOM 662 N N . GLU A 1 90 ? 92.132 18.670 -129.112 1.00 68.00 90 GLU A N 1
ATOM 663 C CA . GLU A 1 90 ? 92.324 17.968 -127.832 1.00 68.00 90 GLU A CA 1
ATOM 664 C C . GLU A 1 90 ? 91.744 18.757 -126.652 1.00 68.00 90 GLU A C 1
ATOM 666 O O . GLU A 1 90 ? 90.979 18.205 -125.865 1.00 68.00 90 GLU A O 1
ATOM 671 N N . ARG A 1 91 ? 92.009 20.069 -126.555 1.00 71.44 91 ARG A N 1
ATOM 672 C CA . ARG A 1 91 ? 91.402 20.924 -125.516 1.00 71.44 91 ARG A CA 1
ATOM 673 C C . ARG A 1 91 ? 89.887 21.042 -125.650 1.00 71.44 91 ARG A C 1
ATOM 675 O O . ARG A 1 91 ? 89.201 21.156 -124.637 1.00 71.44 91 ARG A O 1
ATOM 682 N N . PHE A 1 92 ? 89.360 21.052 -126.872 1.00 73.00 92 PHE A N 1
ATOM 683 C CA . PHE A 1 92 ? 87.922 21.104 -127.114 1.00 73.00 92 PHE A CA 1
ATOM 684 C C . PHE A 1 92 ? 87.248 19.799 -126.670 1.00 73.00 92 PHE A C 1
ATOM 686 O O . PHE A 1 92 ? 86.285 19.842 -125.905 1.00 73.00 92 PHE A O 1
ATOM 693 N N . GLN A 1 93 ? 87.815 18.647 -127.038 1.00 74.00 93 GLN A N 1
ATOM 694 C CA . GLN A 1 93 ? 87.357 17.331 -126.592 1.00 74.00 93 GLN A CA 1
ATOM 695 C C . GLN A 1 93 ? 87.517 17.151 -125.076 1.00 74.00 93 GLN A C 1
ATOM 697 O O . GLN A 1 93 ? 86.577 16.702 -124.426 1.00 74.00 93 GLN A O 1
ATOM 702 N N . GLU A 1 94 ? 88.636 17.569 -124.474 1.00 76.50 94 GLU A N 1
ATOM 703 C CA . GLU A 1 94 ? 88.819 17.565 -123.017 1.00 76.50 94 GLU A CA 1
ATOM 704 C C . GLU A 1 94 ? 87.782 18.428 -122.298 1.00 76.50 94 GLU A C 1
ATOM 706 O O . GLU A 1 94 ? 87.261 18.015 -121.265 1.00 76.50 94 GLU A O 1
ATOM 711 N N . ASN A 1 95 ? 87.481 19.625 -122.808 1.00 79.19 95 ASN A N 1
ATOM 712 C CA . ASN A 1 95 ? 86.489 20.506 -122.195 1.00 79.19 95 ASN A CA 1
ATOM 713 C C . ASN A 1 95 ? 85.076 19.931 -122.334 1.00 79.19 95 ASN A C 1
ATOM 715 O O . ASN A 1 95 ? 84.342 19.923 -121.351 1.00 79.19 95 ASN A O 1
ATOM 719 N N . LEU A 1 96 ? 84.725 19.353 -123.489 1.00 79.50 96 LEU A N 1
ATOM 720 C CA . LEU A 1 96 ? 83.481 18.595 -123.658 1.00 79.50 96 LEU A CA 1
ATOM 721 C C . LEU A 1 96 ? 83.417 17.377 -122.723 1.00 79.50 96 LEU A C 1
ATOM 723 O O . LEU A 1 96 ? 82.347 17.048 -122.213 1.00 79.50 96 LEU A O 1
ATOM 727 N N . PHE A 1 97 ? 84.542 16.704 -122.471 1.00 73.94 97 PHE A N 1
ATOM 728 C CA . PHE A 1 97 ? 84.605 15.567 -121.554 1.00 73.94 97 PHE A CA 1
ATOM 729 C C . PHE A 1 97 ? 84.463 16.016 -120.092 1.00 73.94 97 PHE A C 1
ATOM 731 O O . PHE A 1 97 ? 83.679 15.427 -119.355 1.00 73.94 97 PHE A O 1
ATOM 738 N N . LYS A 1 98 ? 85.129 17.107 -119.691 1.00 83.25 98 LYS A N 1
ATOM 739 C CA . LYS A 1 98 ? 84.994 17.744 -118.367 1.00 83.25 98 LYS A CA 1
ATOM 740 C C . LYS A 1 98 ? 83.583 18.281 -118.135 1.00 83.25 98 LYS A C 1
ATOM 742 O O . LYS A 1 98 ? 83.049 18.096 -117.050 1.00 83.25 98 LYS A O 1
ATOM 747 N N . GLU A 1 99 ? 82.941 18.871 -119.143 1.00 83.25 99 GLU A N 1
ATOM 748 C CA . GLU A 1 99 ? 81.543 19.313 -119.065 1.00 83.25 99 GLU A CA 1
ATOM 749 C C . GLU A 1 99 ? 80.588 18.117 -118.925 1.00 83.25 99 GLU A C 1
ATOM 751 O O . GLU A 1 99 ? 79.684 18.136 -118.090 1.00 83.25 99 GLU A O 1
ATOM 756 N N . ARG A 1 100 ? 80.810 17.032 -119.683 1.00 83.69 100 ARG A N 1
ATOM 757 C CA . ARG A 1 100 ? 80.045 15.780 -119.543 1.00 83.69 100 ARG A CA 1
ATOM 758 C C . ARG A 1 100 ? 80.245 15.130 -118.173 1.00 83.69 100 ARG A C 1
ATOM 760 O O . ARG A 1 100 ? 79.258 14.663 -117.609 1.00 83.69 100 ARG A O 1
ATOM 767 N N . ILE A 1 101 ? 81.467 15.135 -117.632 1.00 84.31 101 ILE A N 1
ATOM 768 C CA . ILE A 1 101 ? 81.771 14.681 -116.267 1.00 84.31 101 ILE A CA 1
ATOM 769 C C . ILE A 1 101 ? 81.040 15.562 -115.257 1.00 84.31 101 ILE A C 1
ATOM 771 O O . ILE A 1 101 ? 80.216 15.037 -114.525 1.00 84.31 101 ILE A O 1
ATOM 775 N N . ALA A 1 102 ? 81.223 16.884 -115.275 1.00 86.44 102 ALA A N 1
ATOM 776 C CA . ALA A 1 102 ? 80.569 17.799 -114.336 1.00 86.44 102 ALA A CA 1
ATOM 777 C C . ALA A 1 102 ? 79.032 17.696 -114.391 1.00 86.44 102 ALA A C 1
ATOM 779 O O . ALA A 1 102 ? 78.357 17.754 -113.365 1.00 86.44 102 ALA A O 1
ATOM 780 N N . LYS A 1 103 ? 78.456 17.475 -115.580 1.00 87.94 103 LYS A N 1
ATOM 781 C CA . LYS A 1 103 ? 77.018 17.234 -115.770 1.00 87.94 103 LYS A CA 1
ATOM 782 C C . LYS A 1 103 ? 76.567 15.868 -115.239 1.00 87.94 103 LYS A C 1
ATOM 784 O O . LYS A 1 103 ? 75.451 15.760 -114.729 1.00 87.94 103 LYS A O 1
ATOM 789 N N . ALA A 1 104 ? 77.403 14.836 -115.343 1.00 86.38 104 ALA A N 1
ATOM 790 C CA . ALA A 1 104 ? 77.152 13.526 -114.746 1.00 86.38 104 ALA A CA 1
ATOM 791 C C . ALA A 1 104 ? 77.297 13.568 -113.215 1.00 86.38 104 ALA A C 1
ATOM 793 O O . ALA A 1 104 ? 76.409 13.091 -112.518 1.00 86.38 104 ALA A O 1
ATOM 794 N N . GLU A 1 105 ? 78.341 14.208 -112.693 1.00 87.25 105 GLU A N 1
ATOM 795 C CA . GLU A 1 105 ? 78.575 14.444 -111.266 1.00 87.25 105 GLU A CA 1
ATOM 796 C C . GLU A 1 105 ? 77.434 15.250 -110.648 1.00 87.25 105 GLU A C 1
ATOM 798 O O . GLU A 1 105 ? 76.855 14.810 -109.663 1.00 87.25 105 GLU A O 1
ATOM 803 N N . ALA A 1 106 ? 77.025 16.371 -111.250 1.00 88.56 106 ALA A N 1
ATOM 804 C CA . ALA A 1 106 ? 75.882 17.156 -110.779 1.00 88.56 106 ALA A CA 1
ATOM 805 C C . ALA A 1 106 ? 74.575 16.341 -110.766 1.00 88.56 106 ALA A C 1
ATOM 807 O O . ALA A 1 106 ? 73.749 16.514 -109.869 1.00 88.56 106 ALA A O 1
ATOM 808 N N . LYS A 1 107 ? 74.393 15.421 -111.725 1.00 88.88 107 LYS A N 1
ATOM 809 C CA . LYS A 1 107 ? 73.255 14.491 -111.748 1.00 88.88 107 LYS A CA 1
ATOM 810 C C . LYS A 1 107 ? 73.353 13.428 -110.646 1.00 88.88 107 LYS A C 1
ATOM 812 O O . LYS A 1 107 ? 72.349 13.136 -110.008 1.00 88.88 107 LYS A O 1
ATOM 817 N N . VAL A 1 108 ? 74.539 12.876 -110.390 1.00 90.06 108 VAL A N 1
ATOM 818 C CA . VAL A 1 108 ? 74.767 11.930 -109.285 1.00 90.06 108 VAL A CA 1
ATOM 819 C C . VAL A 1 108 ? 74.565 12.621 -107.934 1.00 90.06 108 VAL A C 1
ATOM 821 O O . VAL A 1 108 ? 73.875 12.077 -107.080 1.00 90.06 108 VAL A O 1
ATOM 824 N N . TRP A 1 109 ? 75.067 13.846 -107.755 1.00 90.12 109 TRP A N 1
ATOM 825 C CA . TRP A 1 109 ? 74.852 14.648 -106.548 1.00 90.12 109 TRP A CA 1
ATOM 826 C C . TRP A 1 109 ? 73.382 15.016 -106.336 1.00 90.12 109 TRP A C 1
ATOM 828 O O . TRP A 1 109 ? 72.905 14.955 -105.204 1.00 90.12 109 TRP A O 1
ATOM 838 N N . SER A 1 110 ? 72.630 15.352 -107.392 1.00 89.81 110 SER A N 1
ATOM 839 C CA . SER A 1 110 ? 71.192 15.611 -107.250 1.00 89.81 110 SER A CA 1
ATOM 840 C C . SER A 1 110 ? 70.415 14.347 -106.873 1.00 89.81 110 SER A C 1
ATOM 842 O O . SER A 1 110 ? 69.555 14.413 -105.998 1.00 89.81 110 SER A O 1
ATOM 844 N N . GLN A 1 111 ? 70.770 13.189 -107.440 1.00 90.50 111 GLN A N 1
ATOM 845 C CA . GLN A 1 111 ? 70.197 11.892 -107.065 1.00 90.50 111 GLN A CA 1
ATOM 846 C C . GLN A 1 111 ? 70.572 11.473 -105.634 1.00 90.50 111 GLN A C 1
ATOM 848 O O . GLN A 1 111 ? 69.711 10.994 -104.901 1.00 90.50 111 GLN A O 1
ATOM 853 N N . ALA A 1 112 ? 71.819 11.688 -105.209 1.00 90.50 112 ALA A N 1
ATOM 854 C CA . ALA A 1 112 ? 72.274 11.396 -103.851 1.00 90.50 112 ALA A CA 1
ATOM 855 C C . ALA A 1 112 ? 71.568 12.282 -102.811 1.00 90.50 112 ALA A C 1
ATOM 857 O O . ALA A 1 112 ? 71.076 11.767 -101.810 1.00 90.50 112 ALA A O 1
ATOM 858 N N . ASN A 1 113 ? 71.444 13.587 -103.078 1.00 91.88 113 ASN A N 1
ATOM 859 C CA . ASN A 1 113 ? 70.704 14.515 -102.219 1.00 91.88 113 ASN A CA 1
ATOM 860 C C . ASN A 1 113 ? 69.214 14.155 -102.128 1.00 91.88 113 ASN A C 1
ATOM 862 O O . ASN A 1 113 ? 68.616 14.289 -101.064 1.00 91.88 113 ASN A O 1
ATOM 866 N N . GLU A 1 114 ?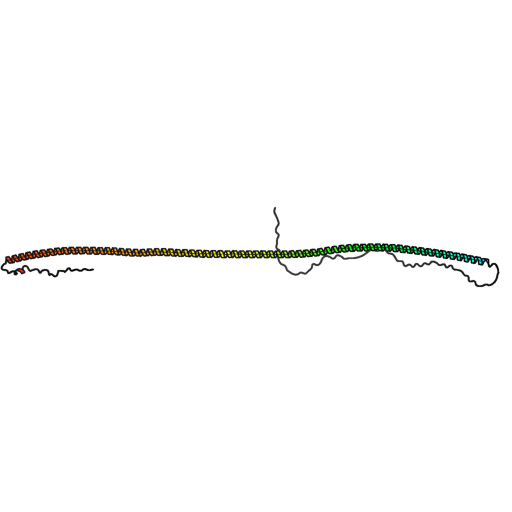 68.606 13.700 -103.224 1.00 92.62 114 GLU A N 1
ATOM 867 C CA . GLU A 1 114 ? 67.201 13.286 -103.241 1.00 92.62 114 GLU A CA 1
ATOM 868 C C . GLU A 1 114 ? 66.981 11.982 -102.457 1.00 92.62 114 GLU A C 1
ATOM 870 O O . GLU A 1 114 ? 66.111 11.924 -101.591 1.00 92.62 114 GLU A O 1
ATOM 875 N N . LEU A 1 115 ? 67.837 10.972 -102.653 1.00 91.94 115 LEU A N 1
ATOM 876 C CA . LEU A 1 115 ? 67.818 9.746 -101.847 1.00 91.94 115 LEU A CA 1
ATOM 877 C C . LEU A 1 115 ? 68.088 10.025 -100.360 1.00 91.94 115 LEU A C 1
ATOM 879 O O . LEU A 1 115 ? 67.467 9.403 -99.501 1.00 91.94 115 LEU A O 1
ATOM 883 N N . GLN A 1 116 ? 68.972 10.976 -100.039 1.00 92.81 116 GLN A N 1
ATOM 884 C CA . GLN A 1 116 ? 69.224 11.397 -98.660 1.00 92.81 116 GLN A CA 1
ATOM 885 C C . GLN A 1 116 ? 67.989 12.060 -98.039 1.00 92.81 116 GLN A C 1
ATOM 887 O O . GLN A 1 116 ? 67.648 11.737 -96.902 1.00 92.81 116 GLN A O 1
ATOM 892 N N . LYS A 1 117 ? 67.295 12.947 -98.767 1.00 93.88 117 LYS A N 1
ATOM 893 C CA . LYS A 1 117 ? 66.032 13.542 -98.302 1.00 93.88 117 LYS A CA 1
ATOM 894 C C . LYS A 1 117 ? 64.978 12.474 -98.045 1.00 93.88 117 LYS A C 1
ATOM 896 O O . LYS A 1 117 ? 64.439 12.443 -96.949 1.00 93.88 117 LYS A O 1
ATOM 901 N N . GLN A 1 118 ? 64.754 11.568 -98.996 1.00 93.19 118 GLN A N 1
ATOM 902 C CA . GLN A 1 118 ? 63.774 10.484 -98.861 1.00 93.19 118 GLN A CA 1
ATOM 903 C C . GLN A 1 118 ? 64.120 9.532 -97.704 1.00 93.19 118 GLN A C 1
ATOM 905 O O . GLN A 1 118 ? 63.232 9.076 -96.986 1.00 93.19 118 GLN A O 1
ATOM 910 N N . ALA A 1 119 ? 65.408 9.259 -97.468 1.00 93.00 119 ALA A N 1
ATOM 911 C CA . ALA A 1 119 ? 65.854 8.485 -96.311 1.00 93.00 119 ALA A CA 1
ATOM 912 C C . ALA A 1 119 ? 65.590 9.220 -94.985 1.00 93.00 119 ALA A C 1
ATOM 914 O O . ALA A 1 119 ? 65.099 8.606 -94.040 1.00 93.00 119 ALA A O 1
ATOM 915 N N . VAL A 1 120 ? 65.876 10.526 -94.909 1.00 94.81 120 VAL A N 1
ATOM 916 C CA . VAL A 1 120 ? 65.605 11.351 -93.718 1.00 94.81 120 VAL A CA 1
ATOM 917 C C . VAL A 1 120 ? 64.104 11.491 -93.469 1.00 94.81 120 VAL A C 1
ATOM 919 O O . VAL A 1 120 ? 63.670 11.315 -92.337 1.00 94.81 120 VAL A O 1
ATOM 922 N N . GLU A 1 121 ? 63.307 11.746 -94.503 1.00 94.94 121 GLU A N 1
ATOM 923 C CA . GLU A 1 121 ? 61.847 11.841 -94.429 1.00 94.94 121 GLU A CA 1
ATOM 924 C C . GLU A 1 121 ? 61.243 10.530 -93.918 1.00 94.94 121 GLU A C 1
ATOM 926 O O . GLU A 1 121 ? 60.541 10.540 -92.912 1.00 94.94 121 GLU A O 1
ATOM 931 N N . LYS A 1 122 ? 61.647 9.385 -94.482 1.00 94.69 122 LYS A N 1
ATOM 932 C CA . LYS A 1 122 ? 61.224 8.061 -94.002 1.00 94.69 122 LYS A CA 1
ATOM 933 C C . LYS A 1 122 ? 61.637 7.780 -92.549 1.00 94.69 122 LYS A C 1
ATOM 935 O O . LYS A 1 122 ? 60.879 7.155 -91.810 1.00 94.69 122 LYS A O 1
ATOM 940 N N . ILE A 1 123 ? 62.823 8.226 -92.120 1.00 94.56 123 ILE A N 1
ATOM 941 C CA . ILE A 1 123 ? 63.255 8.119 -90.715 1.00 94.56 123 ILE A CA 1
ATOM 942 C C . ILE A 1 123 ? 62.389 9.010 -89.814 1.00 94.56 123 ILE A C 1
ATOM 944 O O . ILE A 1 123 ? 61.990 8.572 -88.738 1.00 94.56 123 ILE A O 1
ATOM 948 N N . LEU A 1 124 ? 62.068 10.235 -90.240 1.00 95.06 124 LEU A N 1
ATOM 949 C CA . LEU A 1 124 ? 61.199 11.147 -89.493 1.00 95.06 124 LEU A CA 1
ATOM 950 C C . LEU A 1 124 ? 59.764 10.614 -89.400 1.00 95.06 124 LEU A C 1
ATOM 952 O O . LEU A 1 124 ? 59.166 10.695 -88.331 1.00 95.06 124 LEU A O 1
ATOM 956 N N . GLU A 1 125 ? 59.217 10.043 -90.472 1.00 95.31 125 GLU A N 1
ATOM 957 C CA . GLU A 1 125 ? 57.907 9.384 -90.472 1.00 95.31 125 GLU A CA 1
ATOM 958 C C . GLU A 1 125 ? 57.865 8.200 -89.501 1.00 95.31 125 GLU A C 1
ATOM 960 O O . GLU A 1 125 ? 56.967 8.137 -88.662 1.00 95.31 125 GLU A O 1
ATOM 965 N N . ASP A 1 126 ? 58.853 7.303 -89.556 1.00 95.12 126 ASP A N 1
ATOM 966 C CA . ASP A 1 126 ? 58.941 6.136 -88.670 1.00 95.12 126 ASP A CA 1
ATOM 967 C C . ASP A 1 126 ? 59.131 6.533 -87.194 1.00 95.12 126 ASP A C 1
ATOM 969 O O . ASP A 1 126 ? 58.452 6.007 -86.312 1.00 95.12 126 ASP A O 1
ATOM 973 N N . VAL A 1 127 ? 59.988 7.519 -86.907 1.00 96.31 127 VAL A N 1
ATOM 974 C CA . VAL A 1 127 ? 60.167 8.061 -85.549 1.00 96.31 127 VAL A CA 1
ATOM 975 C C . VAL A 1 127 ? 58.887 8.743 -85.052 1.00 96.31 127 VAL A C 1
ATOM 977 O O . VAL A 1 127 ? 58.476 8.513 -83.916 1.00 96.31 127 VAL A O 1
ATOM 980 N N . ASN A 1 128 ? 58.201 9.523 -85.892 1.00 96.62 128 ASN A N 1
ATOM 981 C CA . ASN A 1 128 ? 56.923 10.145 -85.534 1.00 96.62 128 ASN A CA 1
ATOM 982 C C . ASN A 1 128 ? 55.806 9.111 -85.320 1.00 96.62 128 ASN A C 1
ATOM 984 O O . ASN A 1 128 ? 54.965 9.300 -84.439 1.00 96.62 128 ASN A O 1
ATOM 988 N N . ALA A 1 129 ? 55.789 8.020 -86.091 1.00 96.19 129 ALA A N 1
ATOM 989 C CA . ALA A 1 129 ? 54.857 6.913 -85.904 1.00 96.19 129 ALA A CA 1
ATOM 990 C C . ALA A 1 129 ? 55.122 6.178 -84.580 1.00 96.19 129 ALA A C 1
ATOM 992 O O . ALA A 1 129 ? 54.185 5.958 -83.811 1.00 96.19 129 ALA A O 1
ATOM 993 N N . ARG A 1 130 ? 56.394 5.882 -84.270 1.00 95.25 130 ARG A N 1
ATOM 994 C CA . ARG A 1 130 ? 56.807 5.278 -82.993 1.00 95.25 130 ARG A CA 1
ATOM 995 C C . ARG A 1 130 ? 56.451 6.163 -81.799 1.00 95.25 130 ARG A C 1
ATOM 997 O O . ARG A 1 130 ? 55.762 5.690 -80.901 1.00 95.25 130 ARG A O 1
ATOM 1004 N N . HIS A 1 131 ? 56.790 7.453 -81.826 1.00 96.38 131 HIS A N 1
ATOM 1005 C CA . HIS A 1 131 ? 56.421 8.383 -80.753 1.00 96.38 131 HIS A CA 1
ATOM 1006 C C . HIS A 1 131 ? 54.899 8.519 -80.582 1.00 96.38 131 HIS A C 1
ATOM 1008 O O . HIS A 1 131 ? 54.417 8.538 -79.453 1.00 96.38 131 HIS A O 1
ATOM 1014 N N . LYS A 1 132 ? 54.111 8.573 -81.669 1.00 96.94 132 LYS A N 1
ATOM 1015 C CA . LYS A 1 132 ? 52.637 8.587 -81.569 1.00 96.94 132 LYS A CA 1
ATOM 1016 C C . LYS A 1 132 ? 52.093 7.329 -80.894 1.00 96.94 132 LYS A C 1
ATOM 1018 O O . LYS A 1 132 ? 51.207 7.441 -80.053 1.00 96.94 132 LYS A O 1
ATOM 1023 N N . PHE A 1 133 ? 52.624 6.159 -81.242 1.00 96.25 133 PHE A N 1
ATOM 1024 C CA . PHE A 1 133 ? 52.233 4.897 -80.618 1.00 96.25 133 PHE A CA 1
ATOM 1025 C C . PHE A 1 133 ? 52.618 4.849 -79.130 1.00 96.25 133 PHE A C 1
ATOM 1027 O O . PHE A 1 133 ? 51.800 4.480 -78.292 1.00 96.25 133 PHE A O 1
ATOM 1034 N N . GLU A 1 134 ? 53.830 5.286 -78.779 1.00 95.81 134 GLU A N 1
ATOM 1035 C CA . GLU A 1 134 ? 54.285 5.380 -77.386 1.00 95.81 134 GLU A CA 1
ATOM 1036 C C . GLU A 1 134 ? 53.416 6.335 -76.554 1.00 95.81 134 GLU A C 1
ATOM 1038 O O . GLU A 1 134 ? 53.029 5.984 -75.438 1.00 95.81 134 GLU A O 1
ATOM 1043 N N . ILE A 1 135 ? 53.047 7.497 -77.107 1.00 96.62 135 ILE A N 1
ATOM 1044 C CA . ILE A 1 135 ? 52.127 8.452 -76.470 1.00 96.62 135 ILE A CA 1
ATOM 1045 C C . ILE A 1 135 ? 50.758 7.805 -76.232 1.00 96.62 135 ILE A C 1
ATOM 1047 O O . ILE A 1 135 ? 50.286 7.830 -75.101 1.00 96.62 135 ILE A O 1
ATOM 1051 N N . GLN A 1 136 ? 50.160 7.156 -77.238 1.00 96.62 136 GLN A N 1
ATOM 1052 C CA . GLN A 1 136 ? 48.865 6.476 -77.089 1.00 96.62 136 GLN A CA 1
ATOM 1053 C C . GLN A 1 136 ? 48.902 5.387 -76.005 1.00 96.62 136 GLN A C 1
ATOM 1055 O O . GLN A 1 136 ? 48.030 5.339 -75.140 1.00 96.62 136 GLN A O 1
ATOM 1060 N N . VAL A 1 137 ? 49.950 4.557 -75.982 1.00 96.94 137 VAL A N 1
ATOM 1061 C CA . VAL A 1 137 ? 50.127 3.515 -74.954 1.00 96.94 137 VAL A CA 1
ATOM 1062 C C . VAL A 1 137 ? 50.312 4.114 -73.551 1.00 96.94 137 VAL A C 1
ATOM 1064 O O . VAL A 1 137 ? 49.892 3.507 -72.563 1.00 96.94 137 VAL A O 1
ATOM 1067 N N . LEU A 1 138 ? 50.942 5.286 -73.424 1.00 96.69 138 LEU A N 1
ATOM 1068 C CA . LEU A 1 138 ? 51.064 6.000 -72.148 1.00 96.69 138 LEU A CA 1
ATOM 1069 C C . LEU A 1 138 ? 49.739 6.650 -71.721 1.00 96.69 138 LEU A C 1
ATOM 1071 O O . LEU A 1 138 ? 49.379 6.559 -70.549 1.00 96.69 138 LEU A O 1
ATOM 1075 N N . GLU A 1 139 ? 48.990 7.243 -72.651 1.00 96.62 139 GLU A N 1
ATOM 1076 C CA . GLU A 1 139 ? 47.653 7.799 -72.408 1.00 96.62 139 GLU A CA 1
ATOM 1077 C C . GLU A 1 139 ? 46.671 6.716 -71.936 1.00 96.62 139 GLU A C 1
ATOM 1079 O O . GLU A 1 139 ? 45.994 6.907 -70.926 1.00 96.62 139 GLU A O 1
ATOM 1084 N N . GLU A 1 140 ? 46.649 5.546 -72.583 1.00 96.81 140 GLU A N 1
ATOM 1085 C CA . GLU A 1 140 ? 45.828 4.401 -72.164 1.00 96.81 140 GLU A CA 1
ATOM 1086 C C . GLU A 1 140 ? 46.196 3.896 -70.760 1.00 96.81 140 GLU A C 1
ATOM 1088 O O . GLU A 1 140 ? 45.308 3.623 -69.945 1.00 96.81 140 GLU A O 1
ATOM 1093 N N . LYS A 1 141 ? 47.497 3.805 -70.441 1.00 96.31 141 LYS A N 1
ATOM 1094 C CA . LYS A 1 141 ? 47.974 3.425 -69.100 1.00 96.31 141 LYS A CA 1
ATOM 1095 C C . LYS A 1 141 ? 47.531 4.433 -68.046 1.00 96.31 141 LYS A C 1
ATOM 1097 O O . LYS A 1 141 ? 46.900 4.036 -67.071 1.00 96.31 141 LYS A O 1
ATOM 1102 N N . HIS A 1 142 ? 47.784 5.724 -68.263 1.00 96.94 142 HIS A N 1
ATOM 1103 C CA . HIS A 1 142 ? 47.373 6.774 -67.330 1.00 96.94 142 HIS A CA 1
ATOM 1104 C C . HIS A 1 142 ? 45.850 6.815 -67.153 1.00 96.94 142 HIS A C 1
ATOM 1106 O O . HIS A 1 142 ? 45.370 6.941 -66.028 1.00 96.94 142 HIS A O 1
ATOM 1112 N N . GLN A 1 143 ? 45.076 6.647 -68.228 1.00 96.81 143 GLN A N 1
ATOM 1113 C CA . GLN A 1 143 ? 43.617 6.599 -68.155 1.00 96.81 143 GLN A CA 1
ATOM 1114 C C . GLN A 1 143 ? 43.126 5.398 -67.333 1.00 96.81 143 GLN A C 1
ATOM 1116 O O . GLN A 1 143 ? 42.198 5.537 -66.533 1.00 96.81 143 GLN A O 1
ATOM 1121 N N . LYS A 1 144 ? 43.763 4.231 -67.482 1.00 97.19 144 LYS A N 1
ATOM 1122 C CA . LYS A 1 144 ? 43.466 3.046 -66.670 1.00 97.19 144 LYS A CA 1
ATOM 1123 C C . LYS A 1 144 ? 43.849 3.245 -65.202 1.00 97.19 144 LYS A C 1
ATOM 1125 O O . LYS A 1 144 ? 43.033 2.960 -64.330 1.00 97.19 144 LYS A O 1
ATOM 1130 N N . ASP A 1 145 ? 45.035 3.780 -64.922 1.00 96.31 145 ASP A N 1
ATOM 1131 C CA . ASP A 1 145 ? 45.493 4.049 -63.554 1.00 96.31 145 ASP A CA 1
ATOM 1132 C C . ASP A 1 145 ? 44.577 5.061 -62.845 1.00 96.31 145 ASP A C 1
ATOM 1134 O O . ASP A 1 145 ? 44.231 4.872 -61.678 1.00 96.31 145 ASP A O 1
ATOM 1138 N N . LEU A 1 146 ? 44.101 6.092 -63.555 1.00 96.69 146 LEU A N 1
ATOM 1139 C CA . LEU A 1 146 ? 43.103 7.039 -63.047 1.00 96.69 146 LEU A CA 1
ATOM 1140 C C . LEU A 1 146 ? 41.761 6.358 -62.732 1.00 96.69 146 LEU A C 1
ATOM 1142 O O . LEU A 1 146 ? 41.170 6.639 -61.688 1.00 96.69 146 LEU A O 1
ATOM 1146 N N . GLN A 1 147 ? 41.288 5.443 -63.586 1.00 96.56 147 GLN A N 1
ATOM 1147 C CA . GLN A 1 147 ? 40.067 4.668 -63.331 1.00 96.56 147 GLN A CA 1
ATOM 1148 C C . GLN A 1 147 ? 40.219 3.724 -62.129 1.00 96.56 147 GLN A C 1
ATOM 1150 O O . GLN A 1 147 ? 39.346 3.703 -61.257 1.00 96.56 147 GLN A O 1
ATOM 1155 N N . ASP A 1 148 ? 41.337 3.000 -62.030 1.00 96.81 148 ASP A N 1
ATOM 1156 C CA . ASP A 1 148 ? 41.631 2.100 -60.911 1.00 96.81 148 ASP A CA 1
ATOM 1157 C C . ASP A 1 148 ? 41.780 2.873 -59.593 1.00 96.81 148 ASP A C 1
ATOM 1159 O O . ASP A 1 148 ? 41.267 2.439 -58.557 1.00 96.81 148 ASP A O 1
ATOM 1163 N N . MET A 1 149 ? 42.438 4.036 -59.608 1.00 95.50 149 MET A N 1
ATOM 1164 C CA . MET A 1 149 ? 42.538 4.912 -58.438 1.00 95.50 149 MET A CA 1
ATOM 1165 C C . MET A 1 149 ? 41.174 5.482 -58.041 1.00 95.50 149 MET A C 1
ATOM 1167 O O . MET A 1 149 ? 40.816 5.404 -56.868 1.00 95.50 149 MET A O 1
ATOM 1171 N N . ALA A 1 150 ? 40.357 5.947 -58.990 1.00 96.12 150 ALA A N 1
ATOM 1172 C CA . ALA A 1 150 ? 38.996 6.400 -58.706 1.00 96.12 150 ALA A CA 1
ATOM 1173 C C . ALA A 1 150 ? 38.122 5.278 -58.107 1.00 96.12 150 ALA A C 1
ATOM 1175 O O . ALA A 1 150 ? 37.386 5.510 -57.143 1.00 96.12 150 ALA A O 1
ATOM 1176 N N . ALA A 1 151 ? 38.231 4.047 -58.618 1.00 96.75 151 ALA A N 1
ATOM 1177 C CA . ALA A 1 151 ? 37.518 2.881 -58.095 1.00 96.75 151 ALA A CA 1
ATOM 1178 C C . ALA A 1 151 ? 37.980 2.492 -56.676 1.00 96.75 151 ALA A C 1
ATOM 1180 O O . ALA A 1 151 ? 37.141 2.231 -55.803 1.00 96.75 151 ALA A O 1
ATOM 1181 N N . LYS A 1 152 ? 39.295 2.513 -56.413 1.00 97.44 152 LYS A N 1
ATOM 1182 C CA . LYS A 1 152 ? 39.878 2.297 -55.076 1.00 97.44 152 LYS A CA 1
ATOM 1183 C C . LYS A 1 152 ? 39.404 3.365 -54.090 1.00 97.44 152 LYS A C 1
ATOM 1185 O O . LYS A 1 152 ? 38.835 3.013 -53.058 1.00 97.44 152 LYS A O 1
ATOM 1190 N N . THR A 1 153 ? 39.530 4.649 -54.435 1.00 96.44 153 THR A N 1
ATOM 1191 C CA . THR A 1 153 ? 39.087 5.777 -53.598 1.00 96.44 153 THR A CA 1
ATOM 1192 C C . THR A 1 153 ? 37.589 5.713 -53.303 1.00 96.44 153 THR A C 1
ATOM 1194 O O . THR A 1 153 ? 37.189 5.876 -52.153 1.00 96.44 153 THR A O 1
ATOM 1197 N N . LYS A 1 154 ? 36.747 5.395 -54.296 1.00 97.12 154 LYS A N 1
ATOM 1198 C CA . LYS A 1 154 ? 35.299 5.200 -54.106 1.00 97.12 154 LYS A CA 1
ATOM 1199 C C . LYS A 1 154 ? 34.996 4.054 -53.132 1.00 97.12 154 LYS A C 1
ATOM 1201 O O . LYS A 1 154 ? 34.146 4.196 -52.254 1.00 97.12 154 LYS A O 1
ATOM 1206 N N . THR A 1 155 ? 35.707 2.935 -53.254 1.00 96.81 155 THR A N 1
ATOM 1207 C CA . THR A 1 155 ? 35.548 1.768 -52.368 1.00 96.81 155 THR A CA 1
ATOM 1208 C C . THR A 1 155 ? 35.983 2.084 -50.935 1.00 96.81 155 THR A C 1
ATOM 1210 O O . THR A 1 155 ? 35.279 1.750 -49.981 1.00 96.81 155 THR A O 1
ATOM 1213 N N . GLU A 1 156 ? 37.109 2.779 -50.772 1.00 96.50 156 GLU A N 1
ATOM 1214 C CA . GLU A 1 156 ? 37.612 3.227 -49.474 1.00 96.50 156 GLU A CA 1
ATOM 1215 C C . GLU A 1 156 ? 36.686 4.259 -48.815 1.00 96.50 156 GLU A C 1
ATOM 1217 O O . GLU A 1 156 ? 36.362 4.121 -47.636 1.00 96.50 156 GLU A O 1
ATOM 1222 N N . MET A 1 157 ? 36.167 5.225 -49.577 1.00 97.00 157 MET A N 1
ATOM 1223 C CA . MET A 1 157 ? 35.179 6.193 -49.098 1.00 97.00 157 MET A CA 1
ATOM 1224 C C . MET A 1 157 ? 33.931 5.493 -48.541 1.00 97.00 157 MET A C 1
ATOM 1226 O O . MET A 1 157 ? 33.512 5.788 -47.421 1.00 97.00 157 MET A O 1
ATOM 1230 N N . PHE A 1 158 ? 33.364 4.520 -49.267 1.00 96.50 158 PHE A N 1
ATOM 1231 C CA . PHE A 1 158 ? 32.217 3.749 -48.772 1.00 96.50 158 PHE A CA 1
ATOM 1232 C C . PHE A 1 158 ? 32.557 2.882 -47.555 1.00 96.50 158 PHE A C 1
ATOM 1234 O O . PHE A 1 158 ? 31.738 2.767 -46.640 1.00 96.50 158 PHE A O 1
ATOM 1241 N N . ARG A 1 159 ? 33.760 2.293 -47.503 1.00 96.81 159 ARG A N 1
ATOM 1242 C CA . ARG A 1 159 ? 34.243 1.544 -46.333 1.00 96.81 159 ARG A CA 1
ATOM 1243 C C . ARG A 1 159 ? 34.319 2.441 -45.097 1.00 96.81 159 ARG A C 1
ATOM 1245 O O . ARG A 1 159 ? 33.831 2.049 -44.038 1.00 96.81 159 ARG A O 1
ATOM 1252 N N . ASN A 1 160 ? 34.882 3.636 -45.240 1.00 97.25 160 ASN A N 1
ATOM 1253 C CA . ASN A 1 160 ? 35.045 4.590 -44.149 1.00 97.25 160 ASN A CA 1
ATOM 1254 C C . ASN A 1 160 ? 33.682 5.115 -43.679 1.00 97.25 160 ASN A C 1
ATOM 1256 O O . ASN A 1 160 ? 33.380 5.015 -42.493 1.00 97.25 160 ASN A O 1
ATOM 1260 N N . MET A 1 161 ? 32.800 5.512 -44.604 1.00 96.94 161 MET A N 1
ATOM 1261 C CA . MET A 1 161 ? 31.416 5.909 -44.300 1.00 96.94 161 MET A CA 1
ATOM 1262 C C . MET A 1 161 ? 30.652 4.819 -43.525 1.00 96.94 161 MET A C 1
ATOM 1264 O O . MET A 1 161 ? 30.016 5.094 -42.509 1.00 96.94 161 MET A O 1
ATOM 1268 N N . LYS A 1 162 ? 30.761 3.551 -43.952 1.00 96.69 162 LYS A N 1
ATOM 1269 C CA . LYS A 1 162 ? 30.141 2.405 -43.264 1.00 96.69 162 LYS A CA 1
ATOM 1270 C C . LYS A 1 162 ? 30.722 2.167 -41.867 1.00 96.69 162 LYS A C 1
ATOM 1272 O O . LYS A 1 162 ? 30.008 1.686 -40.989 1.00 96.69 162 LYS A O 1
ATOM 1277 N N . ASN A 1 163 ? 32.001 2.468 -41.656 1.00 96.94 163 ASN A N 1
ATOM 1278 C CA . ASN A 1 163 ? 32.652 2.329 -40.357 1.00 96.94 163 ASN A CA 1
ATOM 1279 C C . ASN A 1 163 ? 32.246 3.450 -39.391 1.00 96.94 163 ASN A C 1
ATOM 1281 O O . ASN A 1 163 ? 31.925 3.137 -38.246 1.00 96.94 163 ASN A O 1
ATOM 1285 N N . GLU A 1 164 ? 32.184 4.710 -39.835 1.00 95.69 164 GLU A N 1
ATOM 1286 C CA . GLU A 1 164 ? 31.692 5.809 -38.990 1.00 95.69 164 GLU A CA 1
ATOM 1287 C C . GLU A 1 164 ? 30.218 5.610 -38.622 1.00 95.69 164 GLU A C 1
ATOM 1289 O O . GLU A 1 164 ? 29.886 5.603 -37.439 1.00 95.69 164 GLU A O 1
ATOM 1294 N N . MET A 1 165 ? 29.356 5.283 -39.593 1.00 96.50 165 MET A N 1
ATOM 1295 C CA . MET A 1 165 ? 27.939 4.980 -39.343 1.00 96.50 165 MET A CA 1
ATOM 1296 C C . MET A 1 165 ? 27.750 3.865 -38.298 1.00 96.50 165 MET A C 1
ATOM 1298 O O . MET A 1 165 ? 26.873 3.950 -37.439 1.00 96.50 165 MET A O 1
ATOM 1302 N N . LYS A 1 166 ? 28.600 2.826 -38.315 1.00 97.19 166 LYS A N 1
ATOM 1303 C CA . LYS A 1 166 ? 28.598 1.780 -37.278 1.00 97.19 166 LYS A CA 1
ATOM 1304 C C . LYS A 1 166 ? 29.009 2.308 -35.903 1.00 97.19 166 LYS A C 1
ATOM 1306 O O . LYS A 1 166 ? 28.391 1.918 -34.916 1.00 97.19 166 LYS A O 1
ATOM 1311 N N . ARG A 1 167 ? 30.042 3.154 -35.817 1.00 97.12 167 ARG A N 1
ATOM 1312 C CA . ARG A 1 167 ? 30.494 3.749 -34.544 1.00 97.12 167 ARG A CA 1
ATOM 1313 C C . ARG A 1 167 ? 29.423 4.660 -33.953 1.00 97.12 167 ARG A C 1
ATOM 1315 O O . ARG A 1 167 ? 29.126 4.547 -32.767 1.00 97.12 167 ARG A O 1
ATOM 1322 N N . GLU A 1 168 ? 28.813 5.509 -34.775 1.00 96.06 168 GLU A N 1
ATOM 1323 C CA . GLU A 1 168 ? 27.721 6.393 -34.362 1.00 96.06 168 GLU A CA 1
ATOM 1324 C C . GLU A 1 168 ? 26.502 5.606 -33.879 1.00 96.06 168 GLU A C 1
ATOM 1326 O O . GLU A 1 168 ? 25.960 5.924 -32.817 1.00 96.06 168 GLU A O 1
ATOM 1331 N N . ASN A 1 169 ? 26.115 4.546 -34.601 1.00 97.25 169 ASN A N 1
ATOM 1332 C CA . ASN A 1 169 ? 25.008 3.680 -34.205 1.00 97.25 169 ASN A CA 1
ATOM 1333 C C . ASN A 1 169 ? 25.292 2.956 -32.878 1.00 97.25 169 ASN A C 1
ATOM 1335 O O . ASN A 1 169 ? 24.482 3.040 -31.961 1.00 97.25 169 ASN A O 1
ATOM 1339 N N . LEU A 1 170 ? 26.469 2.338 -32.716 1.00 97.81 170 LEU A N 1
ATOM 1340 C CA . LEU A 1 170 ? 26.863 1.698 -31.451 1.00 97.81 170 LEU A CA 1
ATOM 1341 C C . LEU A 1 170 ? 26.885 2.698 -30.283 1.00 97.81 170 LEU A C 1
ATOM 1343 O O . LEU A 1 170 ? 26.419 2.391 -29.187 1.00 97.81 170 LEU A O 1
ATOM 1347 N N . ALA A 1 171 ? 27.367 3.923 -30.510 1.00 97.50 171 ALA A N 1
ATOM 1348 C CA . ALA A 1 171 ? 27.333 4.976 -29.500 1.00 97.50 171 ALA A CA 1
ATOM 1349 C C . ALA A 1 171 ? 25.892 5.433 -29.182 1.00 97.50 171 ALA A C 1
ATOM 1351 O O . ALA A 1 171 ? 25.587 5.768 -28.036 1.00 97.50 171 ALA A O 1
ATOM 1352 N N . ALA A 1 172 ? 24.986 5.447 -30.165 1.00 97.75 172 ALA A N 1
ATOM 1353 C CA . ALA A 1 172 ? 23.568 5.746 -29.963 1.00 97.75 172 ALA A CA 1
ATOM 1354 C C . ALA A 1 172 ? 22.845 4.636 -29.182 1.00 97.75 172 ALA A C 1
ATOM 1356 O O . ALA A 1 172 ? 22.107 4.944 -28.242 1.00 97.75 172 ALA A O 1
ATOM 1357 N N . GLU A 1 173 ? 23.115 3.371 -29.505 1.00 96.81 173 GLU A N 1
ATOM 1358 C CA . GLU A 1 173 ? 22.634 2.191 -28.782 1.00 96.81 173 GLU A CA 1
ATOM 1359 C C . GLU A 1 173 ? 23.111 2.207 -27.326 1.00 96.81 173 GLU A C 1
ATOM 1361 O O . GLU A 1 173 ? 22.289 2.101 -26.421 1.00 96.81 173 GLU A O 1
ATOM 1366 N N . GLN A 1 174 ? 24.399 2.457 -27.066 1.00 97.25 174 GLN A N 1
ATOM 1367 C CA . GLN A 1 174 ? 24.931 2.595 -25.702 1.00 97.25 174 GLN A CA 1
ATOM 1368 C C . GLN A 1 174 ? 24.246 3.727 -24.919 1.00 97.25 174 GLN A C 1
ATOM 1370 O O . GLN A 1 174 ? 23.842 3.529 -23.770 1.00 97.25 174 GLN A O 1
ATOM 1375 N N . ARG A 1 175 ? 24.036 4.900 -25.541 1.00 97.00 175 ARG A N 1
ATOM 1376 C CA . ARG A 1 175 ? 23.260 6.000 -24.932 1.00 97.00 175 ARG A CA 1
ATOM 1377 C C . ARG A 1 175 ? 21.814 5.587 -24.640 1.00 97.00 175 ARG A C 1
ATOM 1379 O O . ARG A 1 175 ? 21.251 6.021 -23.636 1.00 97.00 175 ARG A O 1
ATOM 1386 N N . MET A 1 176 ? 21.197 4.771 -25.493 1.00 97.50 176 MET A N 1
ATOM 1387 C CA . MET A 1 176 ? 19.841 4.257 -25.287 1.00 97.50 176 MET A CA 1
ATOM 1388 C C . MET A 1 176 ? 19.783 3.228 -24.152 1.00 97.50 176 MET A C 1
ATOM 1390 O O . MET A 1 176 ? 18.949 3.378 -23.263 1.00 97.50 176 MET A O 1
ATOM 1394 N N . VAL A 1 177 ? 20.702 2.261 -24.119 1.00 98.25 177 VAL A N 1
ATOM 1395 C CA . VAL A 1 177 ? 20.821 1.259 -23.048 1.00 98.25 177 VAL A CA 1
ATOM 1396 C C . VAL A 1 177 ? 21.026 1.934 -21.693 1.00 98.25 177 VAL A C 1
ATOM 1398 O O . VAL A 1 177 ? 20.302 1.617 -20.754 1.00 98.25 177 VAL A O 1
ATOM 1401 N N . HIS A 1 178 ? 21.922 2.923 -21.591 1.00 97.94 178 HIS A N 1
ATOM 1402 C CA . HIS A 1 178 ? 22.139 3.649 -20.335 1.00 97.94 178 HIS A CA 1
ATOM 1403 C C . HIS A 1 178 ? 20.883 4.408 -19.863 1.00 97.94 178 HIS A C 1
ATOM 1405 O O . HIS A 1 178 ? 20.571 4.400 -18.672 1.00 97.94 178 HIS A O 1
ATOM 1411 N N . ARG A 1 179 ? 20.120 5.018 -20.785 1.00 97.81 179 ARG A N 1
ATOM 1412 C CA . ARG A 1 179 ? 18.826 5.651 -20.461 1.00 97.81 179 ARG A CA 1
ATOM 1413 C C . ARG A 1 179 ? 17.794 4.633 -19.975 1.00 97.81 179 ARG A C 1
ATOM 1415 O O . ARG A 1 179 ? 17.159 4.876 -18.956 1.00 97.81 179 ARG A O 1
ATOM 1422 N N . ILE A 1 180 ? 17.663 3.491 -20.651 1.00 98.12 180 ILE A N 1
ATOM 1423 C CA . ILE A 1 180 ? 16.735 2.417 -20.259 1.00 98.12 180 ILE A CA 1
ATOM 1424 C C . ILE A 1 180 ? 17.107 1.854 -18.881 1.00 98.12 180 ILE A C 1
ATOM 1426 O O . ILE A 1 180 ? 16.237 1.707 -18.029 1.00 98.12 180 ILE A O 1
ATOM 1430 N N . GLN A 1 181 ? 18.393 1.596 -18.627 1.00 97.12 181 GLN A N 1
ATOM 1431 C CA . GLN A 1 181 ? 18.882 1.132 -17.324 1.00 97.12 181 GLN A CA 1
ATOM 1432 C C . GLN A 1 181 ? 18.598 2.145 -16.209 1.00 97.12 181 GLN A C 1
ATOM 1434 O O . GLN A 1 181 ? 18.176 1.750 -15.125 1.00 97.12 181 GLN A O 1
ATOM 1439 N N . ARG A 1 182 ? 18.774 3.448 -16.472 1.00 97.94 182 ARG A N 1
ATOM 1440 C CA . ARG A 1 182 ? 18.434 4.510 -15.516 1.00 97.94 182 ARG A CA 1
ATOM 1441 C C . ARG A 1 182 ? 16.942 4.508 -15.172 1.00 97.94 182 ARG A C 1
ATOM 1443 O O . ARG A 1 182 ? 16.610 4.385 -13.998 1.00 97.94 182 ARG A O 1
ATOM 1450 N N . ILE A 1 183 ? 16.074 4.533 -16.185 1.00 98.19 183 ILE A N 1
ATOM 1451 C CA . ILE A 1 183 ? 14.611 4.487 -16.014 1.00 98.19 183 ILE A CA 1
ATOM 1452 C C . ILE A 1 183 ? 14.186 3.213 -15.266 1.00 98.19 183 ILE A C 1
ATOM 1454 O O . ILE A 1 183 ? 13.310 3.253 -14.408 1.00 98.19 183 ILE A O 1
ATOM 1458 N N . MET A 1 184 ? 14.831 2.075 -15.538 1.00 96.94 184 MET A N 1
ATOM 1459 C CA . MET A 1 184 ? 14.562 0.810 -14.849 1.00 96.94 184 MET A CA 1
ATOM 1460 C C . MET A 1 184 ? 14.927 0.865 -13.356 1.00 96.94 184 MET A C 1
ATOM 1462 O O . MET A 1 184 ? 14.173 0.350 -12.531 1.00 96.94 184 MET A O 1
ATOM 1466 N N . MET A 1 185 ? 16.043 1.507 -12.992 1.00 97.19 185 MET A N 1
ATOM 1467 C CA . MET A 1 185 ? 16.420 1.727 -11.588 1.00 97.19 185 MET A CA 1
ATOM 1468 C C . MET A 1 185 ? 15.485 2.723 -10.888 1.00 97.19 185 MET A C 1
ATOM 1470 O O . MET A 1 185 ? 15.080 2.478 -9.754 1.00 97.19 185 MET A O 1
ATOM 1474 N N . GLU A 1 186 ? 15.105 3.811 -11.564 1.00 97.50 186 GLU A N 1
ATOM 1475 C CA . GLU A 1 186 ? 14.155 4.811 -11.056 1.00 97.50 186 GLU A CA 1
ATOM 1476 C C . GLU A 1 186 ? 12.778 4.180 -10.793 1.00 97.50 186 GLU A C 1
ATOM 1478 O O . GLU A 1 186 ? 12.278 4.254 -9.672 1.00 97.50 186 GLU A O 1
ATOM 1483 N N . CYS A 1 187 ? 12.237 3.435 -11.761 1.00 97.94 187 CYS A N 1
ATOM 1484 C CA . CYS A 1 187 ? 10.994 2.674 -11.620 1.00 97.94 187 CYS A CA 1
ATOM 1485 C C . CYS A 1 187 ? 11.077 1.617 -10.502 1.00 97.94 187 CYS A C 1
ATOM 1487 O O . CYS A 1 187 ? 10.125 1.429 -9.743 1.00 97.94 187 CYS A O 1
ATOM 1489 N N . HIS A 1 188 ? 12.219 0.935 -10.345 1.00 98.00 188 HIS A N 1
ATOM 1490 C CA . HIS A 1 188 ? 12.401 -0.023 -9.253 1.00 98.00 188 HIS A CA 1
ATOM 1491 C C . HIS A 1 188 ? 12.387 0.661 -7.878 1.00 98.00 188 HIS A C 1
ATOM 1493 O O . HIS A 1 188 ? 11.744 0.151 -6.959 1.00 98.00 188 HIS A O 1
ATOM 1499 N N . ARG A 1 189 ? 13.047 1.820 -7.741 1.00 98.12 189 ARG A N 1
ATOM 1500 C CA . ARG A 1 189 ? 13.019 2.648 -6.525 1.00 98.12 189 ARG A CA 1
ATOM 1501 C C . ARG A 1 189 ? 11.594 3.105 -6.209 1.00 98.12 189 ARG A C 1
ATOM 1503 O O . ARG A 1 189 ? 11.130 2.887 -5.096 1.00 98.12 189 ARG A O 1
ATOM 1510 N N . GLU A 1 190 ? 10.880 3.653 -7.189 1.00 97.75 190 GLU A N 1
ATOM 1511 C CA . GLU A 1 190 ? 9.488 4.101 -7.033 1.00 97.75 190 GLU A CA 1
ATOM 1512 C C . GLU A 1 190 ? 8.556 2.958 -6.623 1.00 97.75 190 GLU A C 1
ATOM 1514 O O . GLU A 1 190 ? 7.732 3.125 -5.725 1.00 97.75 190 GLU A O 1
ATOM 1519 N N . LYS A 1 191 ? 8.732 1.762 -7.201 1.00 98.06 191 LYS A N 1
ATOM 1520 C CA . LYS A 1 191 ? 7.996 0.563 -6.783 1.00 98.06 191 LYS A CA 1
ATOM 1521 C C . LYS A 1 191 ? 8.275 0.209 -5.318 1.00 98.06 191 LYS A C 1
ATOM 1523 O O . LYS A 1 191 ? 7.346 -0.140 -4.597 1.00 98.06 191 LYS A O 1
ATOM 1528 N N . MET A 1 192 ? 9.531 0.275 -4.874 1.00 97.88 192 MET A N 1
ATOM 1529 C CA . MET A 1 192 ? 9.893 -0.013 -3.479 1.00 97.88 192 MET A CA 1
ATOM 1530 C C . MET A 1 192 ? 9.325 1.034 -2.512 1.00 97.88 192 MET A C 1
ATOM 1532 O O . MET A 1 192 ? 8.783 0.662 -1.475 1.00 97.88 192 MET A O 1
ATOM 1536 N N . GLU A 1 193 ? 9.366 2.318 -2.873 1.00 97.94 193 GLU A N 1
ATOM 1537 C CA . GLU A 1 193 ? 8.762 3.406 -2.090 1.00 97.94 193 GLU A CA 1
ATOM 1538 C C . GLU A 1 193 ? 7.232 3.290 -2.016 1.00 97.94 193 GLU A C 1
ATOM 1540 O O . GLU A 1 193 ? 6.653 3.501 -0.952 1.00 97.94 193 GLU A O 1
ATOM 1545 N N . ALA A 1 194 ? 6.567 2.907 -3.110 1.00 97.69 194 ALA A N 1
ATOM 1546 C CA . ALA A 1 194 ? 5.128 2.652 -3.123 1.00 97.69 194 ALA A CA 1
ATOM 1547 C C . ALA A 1 194 ? 4.746 1.440 -2.254 1.00 97.69 194 ALA A C 1
ATOM 1549 O O . ALA A 1 194 ? 3.764 1.501 -1.516 1.00 97.69 194 ALA A O 1
ATOM 1550 N N . VAL A 1 195 ? 5.535 0.358 -2.300 1.00 98.25 195 VAL A N 1
ATOM 1551 C CA . VAL A 1 195 ? 5.322 -0.835 -1.463 1.00 98.25 195 VAL A CA 1
ATOM 1552 C C . VAL A 1 195 ? 5.524 -0.528 0.020 1.00 98.25 195 VAL A C 1
ATOM 1554 O O . VAL A 1 195 ? 4.725 -0.991 0.831 1.00 98.25 195 VAL A O 1
ATOM 1557 N N . GLU A 1 196 ? 6.545 0.245 0.401 1.00 97.62 196 GLU A N 1
ATOM 1558 C CA . GLU A 1 196 ? 6.743 0.560 1.819 1.00 97.62 196 GLU A CA 1
ATOM 1559 C C . GLU A 1 196 ? 5.684 1.538 2.340 1.00 97.62 196 GLU A C 1
ATOM 1561 O O . GLU A 1 196 ? 5.118 1.274 3.396 1.00 97.62 196 GLU A O 1
ATOM 1566 N N . LYS A 1 197 ? 5.282 2.556 1.563 1.00 97.69 197 LYS A N 1
ATOM 1567 C CA . LYS A 1 197 ? 4.137 3.421 1.915 1.00 97.69 197 LYS A CA 1
ATOM 1568 C C . LYS A 1 197 ? 2.838 2.631 2.100 1.00 97.69 197 LYS A C 1
ATOM 1570 O O . LYS A 1 197 ? 2.102 2.882 3.048 1.00 97.69 197 LYS A O 1
ATOM 1575 N N . ALA A 1 198 ? 2.566 1.653 1.232 1.00 97.31 198 ALA A N 1
ATOM 1576 C CA . ALA A 1 198 ? 1.395 0.786 1.372 1.00 97.31 198 ALA A CA 1
ATOM 1577 C C . ALA A 1 198 ? 1.447 -0.058 2.661 1.00 97.31 198 ALA A C 1
ATOM 1579 O O . ALA A 1 198 ? 0.430 -0.221 3.327 1.00 97.31 198 ALA A O 1
ATOM 1580 N N . ARG A 1 199 ? 2.634 -0.546 3.050 1.00 96.38 199 ARG A N 1
ATOM 1581 C CA . ARG A 1 199 ? 2.843 -1.282 4.310 1.00 96.38 199 ARG A CA 1
ATOM 1582 C C . ARG A 1 199 ? 2.757 -0.391 5.543 1.00 96.38 199 ARG A C 1
ATOM 1584 O O . ARG A 1 199 ? 2.257 -0.832 6.570 1.00 96.38 199 ARG A O 1
ATOM 1591 N N . GLU A 1 200 ? 3.268 0.834 5.482 1.00 97.56 200 GLU A N 1
ATOM 1592 C CA . GLU A 1 200 ? 3.132 1.819 6.559 1.00 97.56 200 GLU A CA 1
ATOM 1593 C C . GLU A 1 200 ? 1.661 2.166 6.799 1.00 97.56 200 GLU A C 1
ATOM 1595 O O . GLU A 1 200 ? 1.213 2.156 7.945 1.00 97.56 200 GLU A O 1
ATOM 1600 N N . GLU A 1 201 ? 0.892 2.363 5.728 1.00 95.69 201 GLU A N 1
ATOM 1601 C CA . GLU A 1 201 ? -0.548 2.603 5.802 1.00 95.69 201 GLU A CA 1
ATOM 1602 C C . GLU A 1 201 ? -1.321 1.375 6.319 1.00 95.69 201 GLU A C 1
ATOM 1604 O O . GLU A 1 201 ? -2.167 1.509 7.201 1.00 95.69 201 GLU A O 1
ATOM 1609 N N . GLU A 1 202 ? -0.983 0.160 5.873 1.00 93.94 202 GLU A N 1
ATOM 1610 C CA . GLU A 1 202 ? -1.550 -1.087 6.412 1.00 93.94 202 GLU A CA 1
ATOM 1611 C C . GLU A 1 202 ? -1.269 -1.239 7.920 1.00 93.94 202 GLU A C 1
ATOM 1613 O O . GLU A 1 202 ? -2.171 -1.565 8.698 1.00 93.94 202 GLU A O 1
ATOM 1618 N N . ARG A 1 203 ? -0.038 -0.940 8.366 1.00 96.81 203 ARG A N 1
ATOM 1619 C CA . ARG A 1 203 ? 0.325 -0.914 9.795 1.00 96.81 203 ARG A CA 1
ATOM 1620 C C . ARG A 1 203 ? -0.487 0.136 10.556 1.00 96.81 203 ARG A C 1
ATOM 1622 O O . ARG A 1 203 ? -0.952 -0.172 11.651 1.00 96.81 203 ARG A O 1
ATOM 1629 N N . ARG A 1 204 ? -0.673 1.340 9.996 1.00 97.31 204 ARG A N 1
ATOM 1630 C CA . ARG A 1 204 ? -1.463 2.426 10.604 1.00 97.31 204 ARG A CA 1
ATOM 1631 C C . ARG A 1 204 ? -2.923 2.011 10.784 1.00 97.31 204 ARG A C 1
ATOM 1633 O O . ARG A 1 204 ? -3.423 2.048 11.903 1.00 97.31 204 ARG A O 1
ATOM 1640 N N . ILE A 1 205 ? -3.566 1.523 9.722 1.00 96.19 205 ILE A N 1
ATOM 1641 C CA . ILE A 1 205 ? -4.955 1.036 9.750 1.00 96.19 205 ILE A CA 1
ATOM 1642 C C . ILE A 1 205 ? -5.110 -0.118 10.753 1.00 96.19 205 ILE A C 1
ATOM 1644 O O . ILE A 1 205 ? -6.069 -0.144 11.522 1.00 96.19 205 ILE A O 1
ATOM 1648 N N . SER A 1 206 ? -4.153 -1.050 10.802 1.00 95.31 206 SER A N 1
ATOM 1649 C CA . SER A 1 206 ? -4.153 -2.152 11.773 1.00 95.31 206 SER A CA 1
ATOM 1650 C C . SER A 1 206 ? -4.037 -1.656 13.223 1.00 95.31 206 SER A C 1
ATOM 1652 O O . SER A 1 206 ? -4.785 -2.102 14.095 1.00 95.31 206 SER A O 1
ATOM 1654 N N . GLN A 1 207 ? -3.163 -0.681 13.493 1.00 96.38 207 GLN A N 1
ATOM 1655 C CA . GLN A 1 207 ? -3.038 -0.058 14.816 1.00 96.38 207 GLN A CA 1
ATOM 1656 C C . GLN A 1 207 ? -4.311 0.695 15.222 1.00 96.38 207 GLN A C 1
ATOM 1658 O O . GLN A 1 207 ? -4.772 0.531 16.352 1.00 96.38 207 GLN A O 1
ATOM 1663 N N . GLU A 1 208 ? -4.912 1.457 14.306 1.00 96.75 208 GLU A N 1
ATOM 1664 C CA . GLU A 1 208 ? -6.175 2.172 14.523 1.00 96.75 208 GLU A CA 1
ATOM 1665 C C . GLU A 1 208 ? -7.333 1.202 14.794 1.00 96.75 208 GLU A C 1
ATOM 1667 O O . GLU A 1 208 ? -8.088 1.402 15.746 1.00 96.75 208 GLU A O 1
ATOM 1672 N N . ALA A 1 209 ? -7.425 0.095 14.050 1.00 96.00 209 ALA A N 1
ATOM 1673 C CA . ALA A 1 209 ? -8.412 -0.958 14.286 1.00 96.00 209 ALA A CA 1
ATOM 1674 C C . ALA A 1 209 ? -8.230 -1.636 15.658 1.00 96.00 209 ALA A C 1
ATOM 1676 O O . ALA A 1 209 ? -9.204 -1.821 16.390 1.00 96.00 209 ALA A O 1
ATOM 1677 N N . ILE A 1 210 ? -6.988 -1.946 16.054 1.00 96.00 210 ILE A N 1
ATOM 1678 C CA . ILE A 1 210 ? -6.673 -2.492 17.385 1.00 96.00 210 ILE A CA 1
ATOM 1679 C C . ILE A 1 210 ? -7.024 -1.481 18.487 1.00 96.00 210 ILE A C 1
ATOM 1681 O O . ILE A 1 210 ? -7.544 -1.868 19.535 1.00 96.00 210 ILE A O 1
ATOM 1685 N N . GLN A 1 211 ? -6.756 -0.190 18.282 1.00 96.00 211 GLN A N 1
ATOM 1686 C CA . GLN A 1 211 ? -7.084 0.857 19.249 1.00 96.00 211 GLN A CA 1
ATOM 1687 C C . GLN A 1 211 ? -8.601 1.045 19.387 1.00 96.00 211 GLN A C 1
ATOM 1689 O O . GLN A 1 211 ? -9.091 1.089 20.514 1.00 96.00 211 GLN A O 1
ATOM 1694 N N . ALA A 1 212 ? -9.341 1.065 18.276 1.00 96.56 212 ALA A N 1
ATOM 1695 C CA . ALA A 1 212 ? -10.802 1.131 18.264 1.00 96.56 212 ALA A CA 1
ATOM 1696 C C . ALA A 1 212 ? -11.448 -0.106 18.916 1.00 96.56 212 ALA A C 1
ATOM 1698 O O . ALA A 1 212 ? -12.420 0.011 19.663 1.00 96.56 212 ALA A O 1
ATOM 1699 N N . GLN A 1 213 ? -10.882 -1.300 18.704 1.00 95.31 213 GLN A N 1
ATOM 1700 C CA . GLN A 1 213 ? -11.333 -2.511 19.391 1.00 95.31 213 GLN A CA 1
ATOM 1701 C C . GLN A 1 213 ? -11.056 -2.440 20.901 1.00 95.31 213 GLN A C 1
ATOM 1703 O O . GLN A 1 213 ? -11.919 -2.812 21.695 1.00 95.31 213 GLN A O 1
ATOM 1708 N N . LYS A 1 214 ? -9.889 -1.926 21.318 1.00 95.44 214 LYS A N 1
ATOM 1709 C CA . LYS A 1 214 ? -9.557 -1.719 22.738 1.00 95.44 214 LYS A CA 1
ATOM 1710 C C . LYS A 1 214 ? -10.476 -0.702 23.410 1.00 95.44 214 LYS A C 1
ATOM 1712 O O . LYS A 1 214 ? -10.923 -0.964 24.524 1.00 95.44 214 LYS A O 1
ATOM 1717 N N . SER A 1 215 ? -10.774 0.428 22.763 1.00 95.50 215 SER A N 1
ATOM 1718 C CA . SER A 1 215 ? -11.700 1.423 23.317 1.00 95.50 215 SER A CA 1
ATOM 1719 C C . SER A 1 215 ? -13.113 0.860 23.427 1.00 95.50 215 SER A C 1
ATOM 1721 O O . SER A 1 215 ? -13.729 1.003 24.478 1.00 95.50 215 SER A O 1
ATOM 1723 N N . LYS A 1 216 ? -13.587 0.132 22.406 1.00 96.25 216 LYS A N 1
ATOM 1724 C CA . LYS A 1 216 ? -14.894 -0.534 22.441 1.00 96.25 216 LYS A CA 1
ATOM 1725 C C . LYS A 1 216 ? -14.980 -1.579 23.559 1.00 96.25 216 LYS A C 1
ATOM 1727 O O . LYS A 1 216 ? -15.939 -1.573 24.318 1.00 96.25 216 LYS A O 1
ATOM 1732 N N . ALA A 1 217 ? -13.967 -2.432 23.713 1.00 95.50 217 ALA A N 1
ATOM 1733 C CA . ALA A 1 217 ? -13.931 -3.424 24.789 1.00 95.50 217 ALA A CA 1
ATOM 1734 C C . ALA A 1 217 ? -13.872 -2.770 26.185 1.00 95.50 217 ALA A C 1
ATOM 1736 O O . ALA A 1 217 ? -14.487 -3.263 27.127 1.00 95.50 217 ALA A O 1
ATOM 1737 N N . MET A 1 218 ? -13.166 -1.642 26.328 1.00 94.69 218 MET A N 1
ATOM 1738 C CA . MET A 1 218 ? -13.149 -0.861 27.569 1.00 94.69 218 MET A CA 1
ATOM 1739 C C . MET A 1 218 ? -14.518 -0.234 27.870 1.00 94.69 218 MET A C 1
ATOM 1741 O O . MET A 1 218 ? -14.963 -0.270 29.014 1.00 94.69 218 MET A O 1
ATOM 1745 N N . GLU A 1 219 ? -15.205 0.295 26.858 1.00 94.62 219 GLU A N 1
ATOM 1746 C CA . GLU A 1 219 ? -16.565 0.827 26.975 1.00 94.62 219 GLU A CA 1
ATOM 1747 C C . GLU A 1 219 ? -17.580 -0.272 27.333 1.00 94.62 219 GLU A C 1
ATOM 1749 O O . GLU A 1 219 ? -18.380 -0.093 28.249 1.00 94.62 219 GLU A O 1
ATOM 1754 N N . GLU A 1 220 ? -17.508 -1.441 26.690 1.00 94.75 220 GLU A N 1
ATOM 1755 C CA . GLU A 1 220 ? -18.323 -2.619 27.022 1.00 94.75 220 GLU A CA 1
ATOM 1756 C C . GLU A 1 220 ? -18.088 -3.078 28.475 1.00 94.75 220 GLU A C 1
ATOM 1758 O O . GLU A 1 220 ? -19.054 -3.320 29.201 1.00 94.75 220 GLU A O 1
ATOM 1763 N N . LEU A 1 221 ? -16.832 -3.116 28.944 1.00 94.00 221 LEU A N 1
ATOM 1764 C CA . LEU A 1 221 ? -16.495 -3.430 30.341 1.00 94.00 221 LEU A CA 1
ATOM 1765 C C . LEU A 1 221 ? -17.030 -2.386 31.333 1.00 94.00 221 LEU A C 1
ATOM 1767 O O . LEU A 1 221 ? -17.549 -2.760 32.386 1.00 94.00 221 LEU A O 1
ATOM 1771 N N . LEU A 1 222 ? -16.935 -1.091 31.013 1.00 94.75 222 LEU A N 1
ATOM 1772 C CA . LEU A 1 222 ? -17.479 -0.018 31.853 1.00 94.75 222 LEU A CA 1
ATOM 1773 C C . LEU A 1 222 ? -19.010 -0.081 31.915 1.00 94.75 222 LEU A C 1
ATOM 1775 O O . LEU A 1 222 ? -19.576 -0.010 33.005 1.00 94.75 222 LEU A O 1
ATOM 1779 N N . ASN A 1 223 ? -19.682 -0.286 30.782 1.00 94.19 223 ASN A N 1
ATOM 1780 C CA . ASN A 1 223 ? -21.139 -0.411 30.709 1.00 94.19 223 ASN A CA 1
ATOM 1781 C C . ASN A 1 223 ? -21.648 -1.664 31.442 1.00 94.19 223 ASN A C 1
ATOM 1783 O O . ASN A 1 223 ? -22.646 -1.592 32.167 1.00 94.19 223 ASN A O 1
ATOM 1787 N N . ALA A 1 224 ? -20.942 -2.793 31.326 1.00 93.56 224 ALA A N 1
ATOM 1788 C CA . ALA A 1 224 ? -21.224 -3.997 32.105 1.00 93.56 224 ALA A CA 1
ATOM 1789 C C . ALA A 1 224 ? -21.018 -3.753 33.610 1.00 93.56 224 ALA A C 1
ATOM 1791 O O . ALA A 1 224 ? -21.894 -4.084 34.407 1.00 93.56 224 ALA A O 1
ATOM 1792 N N . GLY A 1 225 ? -19.917 -3.105 34.006 1.00 92.56 225 GLY A N 1
ATOM 1793 C CA . GLY A 1 225 ? -19.641 -2.744 35.399 1.00 92.56 225 GLY A CA 1
ATOM 1794 C C . GLY A 1 225 ? -20.701 -1.816 36.004 1.00 92.56 225 GLY A C 1
ATOM 1795 O O . GLY A 1 225 ? -21.195 -2.075 37.099 1.00 92.56 225 GLY A O 1
ATOM 1796 N N . VAL A 1 226 ? -21.116 -0.775 35.274 1.00 93.12 226 VAL A N 1
ATOM 1797 C CA . VAL A 1 226 ? -22.205 0.133 35.680 1.00 93.12 226 VAL A CA 1
ATOM 1798 C C . VAL A 1 226 ? -23.532 -0.614 35.819 1.00 93.12 226 VAL A C 1
ATOM 1800 O O . VAL A 1 226 ? -24.263 -0.364 36.778 1.00 93.12 226 VAL A O 1
ATOM 1803 N N . SER A 1 227 ? -23.829 -1.551 34.915 1.00 91.25 227 SER A N 1
ATOM 1804 C CA . SER A 1 227 ? -2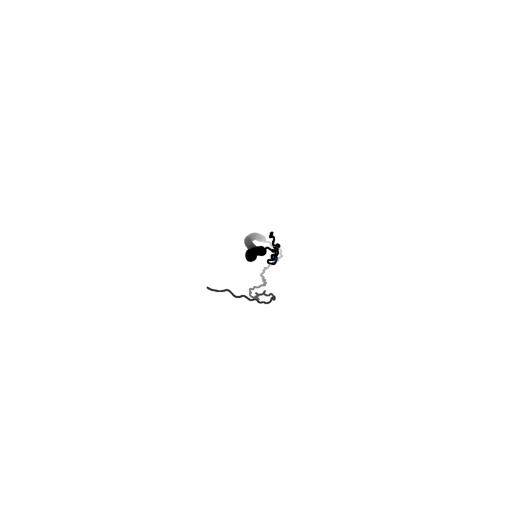5.041 -2.379 34.987 1.00 91.25 227 SER A CA 1
ATOM 1805 C C . SER A 1 227 ? -25.020 -3.292 36.217 1.00 91.25 227 SER A C 1
ATOM 1807 O O . SER A 1 227 ? -25.944 -3.241 37.021 1.00 91.25 227 SER A O 1
ATOM 1809 N N . ILE A 1 228 ? -23.915 -4.009 36.458 1.00 92.50 228 ILE A N 1
ATOM 1810 C CA . ILE A 1 228 ? -23.731 -4.856 37.648 1.00 92.50 228 ILE A CA 1
ATOM 1811 C C . ILE A 1 228 ? -23.869 -4.037 38.940 1.00 92.50 228 ILE A C 1
ATOM 1813 O O . ILE A 1 228 ? -24.578 -4.458 39.852 1.00 92.50 228 ILE A O 1
ATOM 1817 N N . MET A 1 229 ? -23.253 -2.851 39.029 1.00 90.50 229 MET A N 1
ATOM 1818 C CA . MET A 1 229 ? -23.411 -1.972 40.198 1.00 90.50 229 MET A CA 1
ATOM 1819 C C . MET A 1 229 ? -24.858 -1.495 40.381 1.00 90.50 229 MET A C 1
ATOM 1821 O O . MET A 1 229 ? -25.330 -1.370 41.512 1.00 90.50 229 MET A O 1
ATOM 1825 N N . LYS A 1 230 ? -25.572 -1.213 39.285 1.00 91.75 230 LYS A N 1
ATOM 1826 C CA . LYS A 1 230 ? -26.979 -0.800 39.319 1.00 91.75 230 LYS A CA 1
ATOM 1827 C C . LYS A 1 230 ? -27.868 -1.937 39.824 1.00 91.75 230 LYS A C 1
ATOM 1829 O O . LYS A 1 230 ? -28.687 -1.691 40.707 1.00 91.75 230 LYS A O 1
ATOM 1834 N N . ASP A 1 231 ? -27.654 -3.156 39.342 1.00 90.50 231 ASP A N 1
ATOM 1835 C CA . ASP A 1 231 ? -28.406 -4.347 39.746 1.00 90.50 231 ASP A CA 1
ATOM 1836 C C . ASP A 1 231 ? -28.097 -4.731 41.199 1.00 90.50 231 ASP A C 1
ATOM 1838 O O . ASP A 1 231 ? -29.012 -4.951 41.990 1.00 90.50 231 ASP A O 1
ATOM 1842 N N . GLN A 1 232 ? -26.824 -4.692 41.612 1.00 90.88 232 GLN A N 1
ATOM 1843 C CA . GLN A 1 232 ? -26.424 -4.847 43.017 1.00 90.88 232 GLN A CA 1
ATOM 1844 C C . GLN A 1 232 ? -27.088 -3.798 43.919 1.00 90.88 232 GLN A C 1
ATOM 1846 O O . GLN A 1 232 ? -27.574 -4.136 44.998 1.00 90.88 232 GLN A O 1
ATOM 1851 N N . LYS A 1 233 ? -27.157 -2.534 43.480 1.00 92.25 233 LYS A N 1
ATOM 1852 C CA . LYS A 1 233 ? -27.840 -1.464 44.219 1.00 92.25 233 LYS A CA 1
ATOM 1853 C C . LYS A 1 233 ? -29.352 -1.692 44.294 1.00 92.25 233 LYS A C 1
ATOM 1855 O O . LYS A 1 233 ? -29.924 -1.455 45.357 1.00 92.25 233 LYS A O 1
ATOM 1860 N N . MET A 1 234 ? -29.995 -2.161 43.220 1.00 91.94 234 MET A N 1
ATOM 1861 C CA . MET A 1 234 ? -31.415 -2.533 43.253 1.00 91.94 234 MET A CA 1
ATOM 1862 C C . MET A 1 234 ? -31.653 -3.688 44.227 1.00 91.94 234 MET A C 1
ATOM 1864 O O . MET A 1 234 ? -32.442 -3.517 45.154 1.00 91.94 234 MET A O 1
ATOM 1868 N N . ASN A 1 235 ? -30.908 -4.789 44.098 1.00 93.06 235 ASN A N 1
ATOM 1869 C CA . ASN A 1 235 ? -31.006 -5.959 44.973 1.00 93.06 235 ASN A CA 1
ATOM 1870 C C . ASN A 1 235 ? -30.776 -5.593 46.447 1.00 93.06 235 ASN A C 1
ATOM 1872 O O . ASN A 1 235 ? -31.554 -5.995 47.305 1.00 93.06 235 ASN A O 1
ATOM 1876 N N . MET A 1 236 ? -29.770 -4.765 46.753 1.00 90.44 236 MET A N 1
ATOM 1877 C CA . MET A 1 236 ? -29.536 -4.268 48.114 1.00 90.44 236 MET A CA 1
ATOM 1878 C C . MET A 1 236 ? -30.697 -3.392 48.610 1.00 90.44 236 MET A C 1
ATOM 1880 O O . MET A 1 236 ? -31.141 -3.541 49.743 1.00 90.44 236 MET A O 1
ATOM 1884 N N . SER A 1 237 ? -31.233 -2.501 47.767 1.00 92.50 237 SER A N 1
ATOM 1885 C CA . SER A 1 237 ? -32.387 -1.664 48.133 1.00 92.50 237 SER A CA 1
ATOM 1886 C C . SER A 1 237 ? -33.674 -2.468 48.342 1.00 92.50 237 SER A C 1
ATOM 1888 O O . SER A 1 237 ? -34.510 -2.079 49.156 1.00 92.50 237 SER A O 1
ATOM 1890 N N . GLN A 1 238 ? -33.828 -3.593 47.639 1.00 93.50 238 GLN A N 1
ATOM 1891 C CA . GLN A 1 238 ? -34.925 -4.530 47.838 1.00 93.50 238 GLN A CA 1
ATOM 1892 C C . GLN A 1 238 ? -34.731 -5.317 49.140 1.00 93.50 238 GLN A C 1
ATOM 1894 O O . GLN A 1 238 ? -35.641 -5.328 49.962 1.00 93.50 238 GLN A O 1
ATOM 1899 N N . LEU A 1 239 ? -33.532 -5.853 49.387 1.00 93.75 239 LEU A N 1
ATOM 1900 C CA . LEU A 1 239 ? -33.189 -6.550 50.629 1.00 93.75 239 LEU A CA 1
ATOM 1901 C C . LEU A 1 239 ? -33.400 -5.663 51.869 1.00 93.75 239 LEU A C 1
ATOM 1903 O O . LEU A 1 239 ? -33.905 -6.133 52.884 1.00 93.75 239 LEU A O 1
ATOM 1907 N N . ILE A 1 240 ? -33.060 -4.370 51.787 1.00 92.62 240 ILE A N 1
ATOM 1908 C CA . ILE A 1 240 ? -33.326 -3.396 52.859 1.00 92.62 240 ILE A CA 1
ATOM 1909 C C . ILE A 1 240 ? -34.833 -3.274 53.122 1.00 92.62 240 ILE A C 1
ATOM 1911 O O . ILE A 1 240 ? -35.242 -3.365 54.274 1.00 92.62 240 ILE A O 1
ATOM 1915 N N . LYS A 1 241 ? -35.665 -3.135 52.079 1.00 94.56 241 LYS A N 1
ATOM 1916 C CA . LYS A 1 241 ? -37.133 -3.061 52.224 1.00 94.56 241 LYS A CA 1
ATOM 1917 C C . LYS A 1 241 ? -37.734 -4.351 52.777 1.00 94.56 241 LYS A C 1
ATOM 1919 O O . LYS A 1 241 ? -38.643 -4.295 53.598 1.00 94.56 241 LYS A O 1
ATOM 1924 N N . GLU A 1 242 ? -37.234 -5.506 52.345 1.00 93.31 242 GLU A N 1
ATOM 1925 C CA . GLU A 1 242 ? -37.657 -6.815 52.852 1.00 93.31 242 GLU A CA 1
ATOM 1926 C C . GLU A 1 242 ? -37.318 -6.956 54.343 1.00 93.31 242 GLU A C 1
ATOM 1928 O O . GLU A 1 242 ? -38.181 -7.332 55.135 1.00 93.31 242 GLU A O 1
ATOM 1933 N N . LYS A 1 243 ? -36.107 -6.559 54.759 1.00 93.25 243 LYS A N 1
ATOM 1934 C CA . LYS A 1 243 ? -35.691 -6.586 56.171 1.00 93.25 243 LYS A CA 1
ATOM 1935 C C . LYS A 1 243 ? -36.400 -5.546 57.036 1.00 93.25 243 LYS A C 1
ATOM 1937 O O . LYS A 1 243 ? -36.728 -5.839 58.182 1.00 93.25 243 LYS A O 1
ATOM 1942 N N . GLU A 1 244 ? -36.694 -4.367 56.498 1.00 92.62 244 GLU A N 1
ATOM 1943 C CA . GLU A 1 244 ? -37.533 -3.364 57.157 1.00 92.62 244 GLU A CA 1
ATOM 1944 C C . GLU A 1 244 ? -38.971 -3.877 57.340 1.00 92.62 244 GLU A C 1
ATOM 1946 O O . GLU A 1 244 ? -39.561 -3.704 58.407 1.00 92.62 244 GLU A O 1
ATOM 1951 N N . HIS A 1 245 ? -39.526 -4.582 56.348 1.00 93.69 245 HIS A N 1
ATOM 1952 C CA . HIS A 1 245 ? -40.846 -5.196 56.460 1.00 93.69 245 HIS A CA 1
ATOM 1953 C C . HIS A 1 245 ? -40.877 -6.342 57.484 1.00 93.69 245 HIS A C 1
ATOM 1955 O O . HIS A 1 245 ? -41.761 -6.346 58.340 1.00 93.69 245 HIS A O 1
ATOM 1961 N N . GLU A 1 246 ? -39.895 -7.253 57.469 1.00 92.94 246 GLU A N 1
ATOM 1962 C CA . GLU A 1 246 ? -39.729 -8.281 58.511 1.00 92.94 246 GLU A CA 1
ATOM 1963 C C . GLU A 1 246 ? -39.645 -7.650 59.910 1.00 92.94 246 GLU A C 1
ATOM 1965 O O . GLU A 1 246 ? -40.371 -8.055 60.818 1.00 92.94 246 GLU A O 1
ATOM 1970 N N . MET A 1 247 ? -38.805 -6.624 60.089 1.00 92.62 247 MET A N 1
ATOM 1971 C CA . MET A 1 247 ? -38.647 -5.926 61.368 1.00 92.62 247 MET A CA 1
ATOM 1972 C C . MET A 1 247 ? -39.957 -5.280 61.839 1.00 92.62 247 MET A C 1
ATOM 1974 O O . MET A 1 247 ? -40.301 -5.390 63.015 1.00 92.62 247 MET A O 1
ATOM 1978 N N . ASN A 1 248 ? -40.723 -4.670 60.931 1.00 94.31 248 ASN A N 1
ATOM 1979 C CA . ASN A 1 248 ? -42.038 -4.106 61.238 1.00 94.31 248 ASN A CA 1
ATOM 1980 C C . ASN A 1 248 ? -43.070 -5.185 61.620 1.00 94.31 248 ASN A C 1
ATOM 1982 O O . ASN A 1 248 ? -43.891 -4.950 62.507 1.00 94.31 248 ASN A O 1
ATOM 1986 N N . ILE A 1 249 ? -43.010 -6.382 61.021 1.00 94.12 249 ILE A N 1
ATOM 1987 C CA . ILE A 1 249 ? -43.839 -7.530 61.429 1.00 94.12 249 ILE A CA 1
ATOM 1988 C C . ILE A 1 249 ? -43.468 -7.975 62.850 1.00 94.12 249 ILE A C 1
ATOM 1990 O O . ILE A 1 249 ? -44.354 -8.088 63.696 1.00 94.12 249 ILE A O 1
ATOM 1994 N N . TYR A 1 250 ? -42.178 -8.170 63.146 1.00 93.44 250 TYR A N 1
ATOM 1995 C CA . TYR A 1 250 ? -41.722 -8.542 64.491 1.00 93.44 250 TYR A CA 1
ATOM 1996 C C . TYR A 1 250 ? -42.084 -7.487 65.544 1.00 93.44 250 TYR A C 1
ATOM 1998 O O . TYR A 1 250 ? -42.547 -7.843 66.627 1.00 93.44 250 TYR A O 1
ATOM 2006 N N . TYR A 1 251 ? -41.943 -6.199 65.219 1.00 92.88 251 TYR A N 1
ATOM 2007 C CA . TYR A 1 251 ? -42.369 -5.103 66.088 1.00 92.88 251 TYR A CA 1
ATOM 2008 C C . TYR A 1 251 ? -43.881 -5.144 66.351 1.00 92.88 251 TYR A C 1
ATOM 2010 O O . TYR A 1 251 ? -44.305 -5.064 67.502 1.00 92.88 251 TYR A O 1
ATOM 2018 N N . GLY A 1 252 ? -44.696 -5.346 65.309 1.00 92.38 252 GLY A N 1
ATOM 2019 C CA . GLY A 1 252 ? -46.148 -5.474 65.436 1.00 92.38 252 GLY A CA 1
ATOM 2020 C C . GLY A 1 252 ? -46.586 -6.685 66.268 1.00 92.38 252 GLY A C 1
ATOM 2021 O O . GLY A 1 252 ? -47.533 -6.575 67.045 1.00 92.38 252 GLY A O 1
ATOM 2022 N N . ILE A 1 253 ? -45.886 -7.821 66.160 1.00 92.81 253 ILE A N 1
ATOM 2023 C CA . ILE A 1 253 ? -46.121 -9.003 67.006 1.00 92.81 253 ILE A CA 1
ATOM 2024 C C . ILE A 1 253 ? -45.769 -8.690 68.465 1.00 92.81 253 ILE A C 1
ATOM 2026 O O . ILE A 1 253 ? -46.607 -8.891 69.339 1.00 92.81 253 ILE A O 1
ATOM 2030 N N . ALA A 1 254 ? -44.585 -8.132 68.732 1.00 92.44 254 ALA A N 1
ATOM 2031 C CA . ALA A 1 254 ? -44.153 -7.792 70.089 1.00 92.44 254 ALA A CA 1
ATOM 2032 C C . ALA A 1 254 ? -45.042 -6.716 70.746 1.00 92.44 254 ALA A C 1
ATOM 2034 O O . ALA A 1 254 ? -45.287 -6.757 71.951 1.00 92.44 254 ALA A O 1
ATOM 2035 N N . GLN A 1 255 ? -45.555 -5.757 69.967 1.00 92.06 255 GLN A N 1
ATOM 2036 C CA . GLN A 1 255 ? -46.507 -4.758 70.453 1.00 92.06 255 GLN A CA 1
ATOM 2037 C C . GLN A 1 255 ? -47.867 -5.387 70.784 1.00 92.06 255 GLN A C 1
ATOM 2039 O O . GLN A 1 255 ? -48.431 -5.069 71.830 1.00 92.06 255 GLN A O 1
ATOM 2044 N N . LYS A 1 256 ? -48.370 -6.298 69.938 1.00 91.56 256 LYS A N 1
ATOM 2045 C CA . LYS A 1 256 ? -49.596 -7.057 70.224 1.00 91.56 256 LYS A CA 1
ATOM 2046 C C . LYS A 1 256 ? -49.450 -7.922 71.469 1.00 91.56 256 LYS A C 1
ATOM 2048 O O . LYS A 1 256 ? -50.314 -7.835 72.326 1.00 91.56 256 LYS A O 1
ATOM 2053 N N . GLN A 1 257 ? -48.346 -8.658 71.610 1.00 90.38 257 GLN A N 1
ATOM 2054 C CA . GLN A 1 257 ? -48.064 -9.463 72.803 1.00 90.38 257 GLN A CA 1
ATOM 2055 C C . GLN A 1 257 ? -48.086 -8.612 74.075 1.00 90.38 257 GLN A C 1
ATOM 2057 O O . GLN A 1 257 ? -48.785 -8.958 75.013 1.00 90.38 257 GLN A O 1
ATOM 2062 N N . LYS A 1 258 ? -47.442 -7.437 74.086 1.00 89.38 258 LYS A N 1
ATOM 2063 C CA . LYS A 1 258 ? -47.517 -6.520 75.239 1.00 89.38 258 LYS A CA 1
ATOM 2064 C C . LYS A 1 258 ? -48.927 -6.007 75.535 1.00 89.38 258 LYS A C 1
ATOM 2066 O O . LYS A 1 258 ? -49.252 -5.757 76.692 1.00 89.38 258 LYS A O 1
ATOM 2071 N N . GLN A 1 259 ? -49.746 -5.794 74.506 1.00 87.94 259 GLN A N 1
ATOM 2072 C CA . GLN A 1 259 ? -51.139 -5.380 74.681 1.00 87.94 259 GLN A CA 1
ATOM 2073 C C . GLN A 1 259 ? -52.008 -6.534 75.204 1.00 87.94 259 GLN A C 1
ATOM 2075 O O . GLN A 1 259 ? -52.872 -6.302 76.043 1.00 87.94 259 GLN A O 1
ATOM 2080 N N . GLU A 1 260 ? -51.750 -7.756 74.743 1.00 89.00 260 GLU A N 1
ATOM 2081 C CA . GLU A 1 260 ? -52.412 -8.993 75.160 1.00 89.00 260 GLU A CA 1
ATOM 2082 C C . GLU A 1 260 ? -52.035 -9.357 76.605 1.00 89.00 260 GLU A C 1
ATOM 2084 O O . GLU A 1 260 ? -52.929 -9.484 77.430 1.00 89.00 260 GLU A O 1
ATOM 2089 N N . GLU A 1 261 ? -50.746 -9.348 76.965 1.00 89.12 261 GLU A N 1
ATOM 2090 C CA . GLU A 1 261 ? -50.247 -9.480 78.347 1.00 89.12 261 GLU A CA 1
ATOM 2091 C C . GLU A 1 261 ? -50.897 -8.448 79.288 1.00 89.12 261 GLU A C 1
ATOM 2093 O O . GLU A 1 261 ? -51.376 -8.788 80.370 1.00 89.12 261 GLU A O 1
ATOM 2098 N N . ALA A 1 262 ? -50.960 -7.175 78.879 1.00 89.31 262 ALA A N 1
ATOM 2099 C CA . ALA A 1 262 ? -51.612 -6.132 79.670 1.00 89.31 262 ALA A CA 1
ATOM 2100 C C . ALA A 1 262 ? -53.128 -6.366 79.811 1.00 89.31 262 ALA A C 1
ATOM 2102 O O . ALA A 1 262 ? -53.697 -6.087 80.867 1.00 89.31 262 ALA A O 1
ATOM 2103 N N . GLN A 1 263 ? -53.785 -6.890 78.773 1.00 90.75 263 GLN A N 1
ATOM 2104 C CA . GLN A 1 263 ? -55.208 -7.218 78.797 1.00 90.75 263 GLN A CA 1
ATOM 2105 C C . GLN A 1 263 ? -55.505 -8.460 79.652 1.00 90.75 263 GLN A C 1
ATOM 2107 O O . GLN A 1 263 ? -56.484 -8.446 80.395 1.00 90.75 263 GLN A O 1
ATOM 2112 N N . GLU A 1 264 ? -54.660 -9.492 79.615 1.00 91.06 264 GLU A N 1
ATOM 2113 C CA . GLU A 1 264 ? -54.750 -10.660 80.500 1.00 91.06 264 GLU A CA 1
ATOM 2114 C C . GLU A 1 264 ? -54.595 -10.253 81.969 1.00 91.06 264 GLU A C 1
ATOM 2116 O O . GLU A 1 264 ? -55.416 -10.638 82.802 1.00 91.06 264 GLU A O 1
ATOM 2121 N N . VAL A 1 265 ? -53.606 -9.407 82.290 1.00 90.25 265 VAL A N 1
ATOM 2122 C CA . VAL A 1 265 ? -53.412 -8.874 83.650 1.00 90.25 265 VAL A CA 1
ATOM 2123 C C . VAL A 1 265 ? -54.629 -8.066 84.118 1.00 90.25 265 VAL A C 1
ATOM 2125 O O . VAL A 1 265 ? -55.045 -8.209 85.268 1.00 90.25 265 VAL A O 1
ATOM 2128 N N . LEU A 1 266 ? -55.240 -7.259 83.242 1.00 89.50 266 LEU A N 1
ATOM 2129 C CA . LEU A 1 266 ? -56.476 -6.533 83.561 1.00 89.50 266 LEU A CA 1
ATOM 2130 C C . LEU A 1 266 ? -57.664 -7.479 83.796 1.00 89.50 266 LEU A C 1
ATOM 2132 O O . LEU A 1 266 ? -58.394 -7.293 84.766 1.00 89.50 266 LEU A O 1
ATOM 2136 N N . GLN A 1 267 ? -57.840 -8.511 82.966 1.00 90.12 267 GLN A N 1
ATOM 2137 C CA . GLN A 1 267 ? -58.914 -9.496 83.142 1.00 90.12 267 GLN A CA 1
ATOM 2138 C C . GLN A 1 267 ? -58.733 -10.349 84.403 1.00 90.12 267 GLN A C 1
ATOM 2140 O O . GLN A 1 267 ? -59.715 -10.708 85.050 1.00 90.12 267 GLN A O 1
ATOM 2145 N N . GLU A 1 268 ? -57.500 -10.678 84.786 1.00 91.00 268 GLU A N 1
ATOM 2146 C CA . GLU A 1 268 ? -57.237 -11.421 86.021 1.00 91.00 268 GLU A CA 1
ATOM 2147 C C . GLU A 1 268 ? -57.428 -10.539 87.268 1.00 91.00 268 GLU A C 1
ATOM 2149 O O . GLU A 1 268 ? -58.001 -10.983 88.268 1.00 91.00 268 GLU A O 1
ATOM 2154 N N . ALA A 1 269 ? -57.061 -9.255 87.192 1.00 89.75 269 ALA A N 1
ATOM 2155 C CA . ALA A 1 269 ? -57.417 -8.265 88.208 1.00 89.75 269 ALA A CA 1
ATOM 2156 C C . ALA A 1 269 ? -58.947 -8.103 88.337 1.00 89.75 269 ALA A C 1
ATOM 2158 O O . ALA A 1 269 ? -59.473 -8.056 89.447 1.00 89.75 269 ALA A O 1
ATOM 2159 N N . GLU A 1 270 ? -59.686 -8.091 87.224 1.00 89.56 270 GLU A N 1
ATOM 2160 C CA . GLU A 1 270 ? -61.152 -8.023 87.229 1.00 89.56 270 GLU A CA 1
ATOM 2161 C C . GLU A 1 270 ? -61.785 -9.268 87.872 1.00 89.56 270 GLU A C 1
ATOM 2163 O O . GLU A 1 270 ? -62.600 -9.132 88.787 1.00 89.56 270 GLU A O 1
ATOM 2168 N N . LYS A 1 271 ? -61.360 -10.483 87.492 1.00 91.31 271 LYS A N 1
ATOM 2169 C CA . LYS A 1 271 ? -61.830 -11.737 88.117 1.00 91.31 271 LYS A CA 1
ATOM 2170 C C . LYS A 1 271 ? -61.548 -11.781 89.617 1.00 91.31 271 LYS A C 1
ATOM 2172 O O . LYS A 1 271 ? -62.421 -12.166 90.396 1.00 91.31 271 LYS A O 1
ATOM 2177 N N . THR A 1 272 ? -60.344 -11.395 90.043 1.00 88.62 272 THR A N 1
ATOM 2178 C CA . THR A 1 272 ? -59.973 -11.397 91.469 1.00 88.62 272 THR A CA 1
ATOM 2179 C C . THR A 1 272 ? -60.749 -10.339 92.260 1.00 88.62 272 THR A C 1
ATOM 2181 O O . THR A 1 272 ? -61.205 -10.627 93.372 1.00 88.62 272 THR A O 1
ATOM 2184 N N . HIS A 1 273 ? -61.014 -9.163 91.681 1.00 89.62 273 HIS A N 1
ATOM 2185 C CA . HIS A 1 273 ? -61.934 -8.180 92.260 1.00 89.62 273 HIS A CA 1
ATOM 2186 C C . HIS A 1 273 ? -63.375 -8.701 92.339 1.00 89.62 273 HIS A C 1
ATOM 2188 O O . HIS A 1 273 ? -63.997 -8.576 93.394 1.00 89.62 273 HIS A O 1
ATOM 2194 N N . GLN A 1 274 ? -63.896 -9.339 91.289 1.00 89.56 274 GLN A N 1
ATOM 2195 C CA . GLN A 1 274 ? -65.252 -9.897 91.269 1.00 89.56 274 GLN A CA 1
ATOM 2196 C C . GLN A 1 274 ? -65.427 -11.018 92.306 1.00 89.56 274 GLN A C 1
ATOM 2198 O O . GLN A 1 274 ? -66.418 -11.033 93.036 1.00 89.56 274 GLN A O 1
ATOM 2203 N N . ALA A 1 275 ? -64.441 -11.910 92.447 1.00 88.25 275 ALA A N 1
ATOM 2204 C CA . ALA A 1 275 ? -64.426 -12.940 93.488 1.00 88.25 275 ALA A CA 1
ATOM 2205 C C . ALA A 1 275 ? -64.356 -12.337 94.905 1.00 88.25 275 ALA A C 1
ATOM 2207 O O . ALA A 1 275 ? -65.010 -12.826 95.830 1.00 88.25 275 ALA A O 1
ATOM 2208 N N . THR A 1 276 ? -63.605 -11.245 95.078 1.00 88.94 276 THR A N 1
ATOM 2209 C CA . THR A 1 276 ? -63.531 -10.511 96.352 1.00 88.94 276 THR A CA 1
ATOM 2210 C C . THR A 1 276 ? -64.869 -9.849 96.691 1.00 88.94 276 THR A C 1
ATOM 2212 O O . THR A 1 276 ? -65.329 -9.960 97.827 1.00 88.94 276 THR A O 1
ATOM 2215 N N . LEU A 1 277 ? -65.530 -9.223 95.710 1.00 88.69 277 LEU A N 1
ATOM 2216 C CA . LEU A 1 277 ? -66.869 -8.645 95.860 1.00 88.69 277 LEU A CA 1
ATOM 2217 C C . LEU A 1 277 ? -67.911 -9.713 96.212 1.00 88.69 277 LEU A C 1
ATOM 2219 O O . LEU A 1 277 ? -68.691 -9.496 97.135 1.00 88.69 277 LEU A O 1
ATOM 2223 N N . GLY A 1 278 ? -67.878 -10.881 95.561 1.00 88.31 278 GLY A N 1
ATOM 2224 C CA . GLY A 1 278 ? -68.739 -12.019 95.904 1.00 88.31 278 GLY A CA 1
ATOM 2225 C C . GLY A 1 278 ? -68.584 -12.450 97.367 1.00 88.31 278 GLY A C 1
ATOM 2226 O O . GLY A 1 278 ? -69.565 -12.507 98.097 1.00 88.31 278 GLY A O 1
ATOM 2227 N N . ASN A 1 279 ? -67.346 -12.624 97.840 1.00 91.44 279 ASN A N 1
ATOM 2228 C CA . ASN A 1 279 ? -67.046 -12.974 99.237 1.00 91.44 279 ASN A CA 1
ATOM 2229 C C . ASN A 1 279 ? -67.542 -11.909 100.241 1.00 91.44 279 ASN A C 1
ATOM 2231 O O . ASN A 1 279 ? -68.049 -12.245 101.314 1.00 91.44 279 ASN A O 1
ATOM 2235 N N . VAL A 1 280 ? -67.422 -10.620 99.904 1.00 90.00 280 VAL A N 1
ATOM 2236 C CA . VAL A 1 280 ? -67.976 -9.523 100.720 1.00 90.00 280 VAL A CA 1
ATOM 2237 C C . VAL A 1 280 ? -69.508 -9.558 100.726 1.00 90.00 280 VAL A C 1
ATOM 2239 O O . VAL A 1 280 ? -70.106 -9.384 101.787 1.00 90.00 280 VAL A O 1
ATOM 2242 N N . MET A 1 281 ? -70.139 -9.840 99.585 1.00 88.62 281 MET A N 1
ATOM 2243 C CA . MET A 1 281 ? -71.593 -9.953 99.468 1.00 88.62 281 MET A CA 1
ATOM 2244 C C . MET A 1 281 ? -72.139 -11.151 100.259 1.00 88.62 281 MET A C 1
ATOM 2246 O O . MET A 1 281 ? -73.087 -10.992 101.023 1.00 88.62 281 MET A O 1
ATOM 2250 N N . ASP A 1 282 ? -71.494 -12.317 100.173 1.00 87.06 282 ASP A N 1
ATOM 2251 C CA . ASP A 1 282 ? -71.852 -13.506 100.958 1.00 87.06 282 ASP A CA 1
ATOM 2252 C C . ASP A 1 282 ? -71.752 -13.228 102.464 1.00 87.06 282 ASP A C 1
ATOM 2254 O O . ASP A 1 282 ? -72.633 -13.606 103.238 1.00 87.06 282 ASP A O 1
ATOM 2258 N N . LYS A 1 283 ? -70.701 -12.526 102.910 1.00 89.12 283 LYS A N 1
ATOM 2259 C CA . LYS A 1 283 ? -70.571 -12.093 104.312 1.00 89.12 283 LYS A CA 1
ATOM 2260 C C . LYS A 1 283 ? -71.695 -11.151 104.734 1.00 89.12 283 LYS A C 1
ATOM 2262 O O . LYS A 1 283 ? -72.209 -11.312 105.836 1.00 89.12 283 LYS A O 1
ATOM 2267 N N . LEU A 1 284 ? -72.084 -10.204 103.879 1.00 88.31 284 LEU A N 1
ATOM 2268 C CA . LEU A 1 284 ? -73.172 -9.264 104.153 1.00 88.31 284 LEU A CA 1
ATOM 2269 C C . LEU A 1 284 ? -74.531 -9.975 104.254 1.00 88.31 284 LEU A C 1
ATOM 2271 O O . LEU A 1 284 ? -75.292 -9.717 105.183 1.00 88.31 284 LEU A O 1
ATOM 2275 N N . VAL A 1 285 ? -74.818 -10.913 103.347 1.00 87.38 285 VAL A N 1
ATOM 2276 C CA . VAL A 1 285 ? -76.050 -11.719 103.381 1.00 87.38 285 VAL A CA 1
ATOM 2277 C C . VAL A 1 285 ? -76.093 -12.604 104.632 1.00 87.38 285 VAL A C 1
ATOM 2279 O O . VAL A 1 285 ? -77.138 -12.704 105.275 1.00 87.38 285 VAL A O 1
ATOM 2282 N N . ASN A 1 286 ? -74.961 -13.197 105.027 1.00 87.00 286 ASN A N 1
ATOM 2283 C CA . ASN A 1 286 ? -74.873 -13.994 106.252 1.00 87.00 286 ASN A CA 1
ATOM 2284 C C . ASN A 1 286 ? -75.119 -13.148 107.513 1.00 87.00 286 ASN A C 1
ATOM 2286 O O . ASN A 1 286 ? -75.974 -13.516 108.318 1.00 87.00 286 ASN A O 1
ATOM 2290 N N . THR A 1 287 ? -74.460 -11.994 107.673 1.00 86.81 287 THR A N 1
ATOM 2291 C CA . THR A 1 287 ? -74.681 -11.126 108.848 1.00 86.81 287 THR A CA 1
ATOM 2292 C C . THR A 1 287 ? -76.086 -10.522 108.872 1.00 86.81 287 THR A C 1
ATOM 2294 O O . THR A 1 287 ? -76.665 -10.362 109.947 1.00 86.81 287 THR A O 1
ATOM 2297 N N . GLN A 1 288 ? -76.693 -10.256 107.711 1.00 86.88 288 GLN A N 1
ATOM 2298 C CA . GLN A 1 288 ? -78.100 -9.862 107.621 1.00 86.88 288 GLN A CA 1
ATOM 2299 C C . GLN A 1 288 ? -79.047 -11.004 108.041 1.00 86.88 288 GLN A C 1
ATOM 2301 O O . GLN A 1 288 ? -80.034 -10.761 108.736 1.00 86.88 288 GLN A O 1
ATOM 2306 N N . GLY A 1 289 ? -78.730 -12.254 107.688 1.00 84.62 289 GLY A N 1
ATOM 2307 C CA . GLY A 1 289 ? -79.443 -13.445 108.161 1.00 84.62 289 GLY A CA 1
ATOM 2308 C C . GLY A 1 289 ? -79.328 -13.651 109.678 1.00 84.62 289 GLY A C 1
ATOM 2309 O O . GLY A 1 289 ? -80.330 -13.922 110.344 1.00 84.62 289 GLY A O 1
ATOM 2310 N N . GLU A 1 290 ? -78.135 -13.450 110.243 1.00 86.75 290 GLU A N 1
ATOM 2311 C CA . GLU A 1 290 ? -77.898 -13.463 111.692 1.00 86.75 290 GLU A CA 1
ATOM 2312 C C . GLU A 1 290 ? -78.720 -12.373 112.399 1.00 86.75 290 GLU A C 1
ATOM 2314 O O . GLU A 1 290 ? -79.454 -12.681 113.342 1.00 86.75 290 GLU A O 1
ATOM 2319 N N . LEU A 1 291 ? -78.691 -11.133 111.896 1.00 86.44 291 LEU A N 1
ATOM 2320 C CA . LEU A 1 291 ? -79.504 -10.007 112.380 1.00 86.44 291 LEU A CA 1
ATOM 2321 C C . LEU A 1 291 ? -81.006 -10.315 112.373 1.00 86.44 291 LEU A C 1
ATOM 2323 O O . LEU A 1 291 ? -81.681 -10.079 113.376 1.00 86.44 291 LEU A O 1
ATOM 2327 N N . LEU A 1 292 ? -81.534 -10.892 111.288 1.00 85.31 292 LEU A N 1
ATOM 2328 C CA . LEU A 1 292 ? -82.939 -11.309 111.209 1.00 85.31 292 LEU A CA 1
ATOM 2329 C C . LEU A 1 292 ? -83.273 -12.405 112.235 1.00 85.31 292 LEU A C 1
ATOM 2331 O O . LEU A 1 292 ? -84.366 -12.407 112.807 1.00 85.31 292 LEU A O 1
ATOM 2335 N N . SER A 1 293 ? -82.335 -13.316 112.515 1.00 86.25 293 SER A N 1
ATOM 2336 C CA . SER A 1 293 ? -82.511 -14.343 113.550 1.00 86.25 293 SER A CA 1
ATOM 2337 C C . SER A 1 293 ? -82.563 -13.739 114.962 1.00 86.25 293 SER A C 1
ATOM 2339 O O . SER A 1 293 ? -83.439 -14.105 115.750 1.00 86.25 293 SER A O 1
ATOM 2341 N N . ILE A 1 294 ? -81.706 -12.752 115.251 1.00 87.00 294 ILE A N 1
ATOM 2342 C CA . ILE A 1 294 ? -81.659 -12.020 116.525 1.00 87.00 294 ILE A CA 1
ATOM 2343 C C . ILE A 1 294 ? -82.928 -11.179 116.702 1.00 87.00 294 ILE A C 1
ATOM 2345 O O . ILE A 1 294 ? -83.551 -11.226 117.762 1.00 87.00 294 ILE A O 1
ATOM 2349 N N . ALA A 1 295 ? -83.379 -10.484 115.654 1.00 84.44 295 ALA A N 1
ATOM 2350 C CA . ALA A 1 295 ? -84.642 -9.747 115.660 1.00 84.44 295 ALA A CA 1
ATOM 2351 C C . ALA A 1 295 ? -85.841 -10.670 115.952 1.00 84.44 295 ALA A C 1
ATOM 2353 O O . ALA A 1 295 ? -86.711 -10.333 116.757 1.00 84.44 295 ALA A O 1
ATOM 2354 N N . LYS A 1 296 ? -85.858 -11.883 115.380 1.00 83.44 296 LYS A N 1
ATOM 2355 C CA . LYS A 1 296 ? -86.889 -12.893 115.664 1.00 83.44 296 LYS A CA 1
ATOM 2356 C C . LYS A 1 296 ? -86.823 -13.413 117.107 1.00 83.44 296 LYS A C 1
ATOM 2358 O O . LYS A 1 296 ? -87.870 -13.585 117.730 1.00 83.44 296 LYS A O 1
ATOM 2363 N N . GLN A 1 297 ? -85.626 -13.631 117.658 1.00 84.31 297 GLN A N 1
ATOM 2364 C CA . GLN A 1 297 ? -85.448 -13.994 119.071 1.00 84.31 297 GLN A CA 1
ATOM 2365 C C . GLN A 1 297 ? -85.922 -12.874 120.012 1.00 84.31 297 GLN A C 1
ATOM 2367 O O . GLN A 1 297 ? -86.650 -13.155 120.963 1.00 84.31 297 GLN A O 1
ATOM 2372 N N . LEU A 1 298 ? -85.600 -11.611 119.716 1.00 85.06 298 LEU A N 1
ATOM 2373 C CA . LEU A 1 298 ? -86.083 -10.433 120.44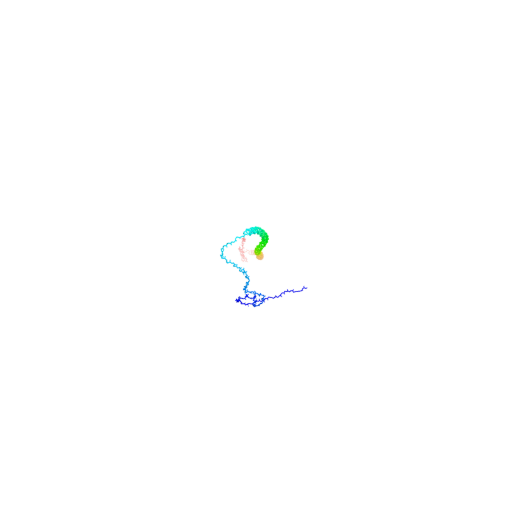9 1.00 85.06 298 LEU A CA 1
ATOM 2374 C C . LEU A 1 298 ? -87.609 -10.282 120.389 1.00 85.06 298 LEU A C 1
ATOM 2376 O O . LEU A 1 298 ? -88.224 -9.965 121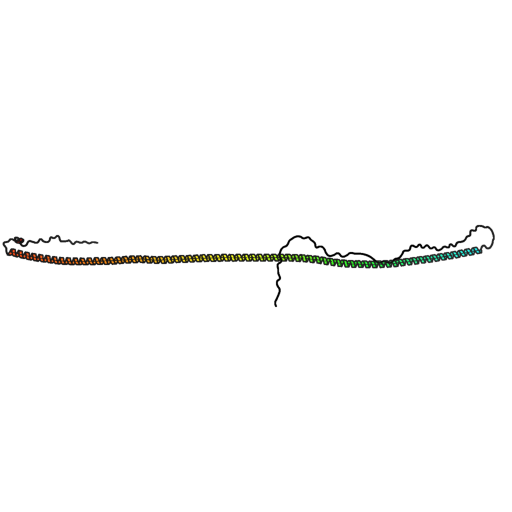.407 1.00 85.06 298 LEU A O 1
ATOM 2380 N N . GLY A 1 299 ? -88.234 -10.567 119.243 1.00 81.12 299 GLY A N 1
ATOM 2381 C CA . GLY A 1 299 ? -89.695 -10.616 119.121 1.00 81.12 299 GLY A CA 1
ATOM 2382 C C . GLY A 1 299 ? -90.317 -11.681 120.031 1.00 81.12 299 GLY A C 1
ATOM 2383 O O . GLY A 1 299 ? -91.264 -11.403 120.762 1.00 81.12 299 GLY A O 1
ATOM 2384 N N . ILE A 1 300 ? -89.729 -12.882 120.073 1.00 83.06 300 ILE A N 1
ATOM 2385 C CA . ILE A 1 300 ? -90.169 -13.960 120.973 1.00 83.06 300 ILE A CA 1
ATOM 2386 C C . ILE A 1 300 ? -89.976 -13.560 122.447 1.00 83.06 300 ILE A C 1
ATOM 2388 O O . ILE A 1 300 ? -90.891 -13.740 123.247 1.00 83.06 300 ILE A O 1
ATOM 2392 N N . MET A 1 301 ? -88.828 -12.980 122.815 1.00 80.06 301 MET A N 1
ATOM 2393 C CA . MET A 1 301 ? -88.568 -12.506 124.182 1.00 80.06 301 MET A CA 1
ATOM 2394 C C . MET A 1 301 ? -89.506 -11.370 124.611 1.00 80.06 301 MET A C 1
ATOM 2396 O O . MET A 1 301 ? -89.921 -11.338 125.767 1.00 80.06 301 MET A O 1
ATOM 2400 N N . THR A 1 302 ? -89.867 -10.467 123.695 1.00 82.94 302 THR A N 1
ATOM 2401 C CA . THR A 1 302 ? -90.846 -9.400 123.955 1.00 82.94 302 THR A CA 1
ATOM 2402 C C . THR A 1 302 ? -92.227 -9.992 124.230 1.00 82.94 302 THR A C 1
ATOM 2404 O O . THR A 1 302 ? -92.823 -9.670 125.252 1.00 82.94 302 THR A O 1
ATOM 2407 N N . ASN A 1 303 ? -92.682 -10.951 123.417 1.00 83.50 303 ASN A N 1
ATOM 2408 C CA . ASN A 1 303 ? -93.961 -11.630 123.646 1.00 83.50 303 ASN A CA 1
ATOM 2409 C C . ASN A 1 303 ? -93.992 -12.388 124.988 1.00 83.50 303 ASN A C 1
ATOM 2411 O O . ASN A 1 303 ? -94.989 -12.322 125.701 1.00 83.50 303 ASN A O 1
ATOM 2415 N N . TRP A 1 304 ? -92.902 -13.069 125.370 1.00 84.19 304 TRP A N 1
ATOM 2416 C CA . TRP A 1 304 ? -92.795 -13.710 126.690 1.00 84.19 304 TRP A CA 1
ATOM 2417 C C . TRP A 1 304 ? -92.819 -12.703 127.839 1.00 84.19 304 TRP A C 1
ATOM 2419 O O . TRP A 1 304 ? -93.453 -12.961 128.859 1.00 84.19 304 TRP A O 1
ATOM 2429 N N . LYS A 1 305 ? -92.139 -11.562 127.688 1.00 84.56 305 LYS A N 1
ATOM 2430 C CA . LYS A 1 305 ? -92.167 -10.479 128.676 1.00 84.56 305 LYS A CA 1
ATOM 2431 C C . LYS A 1 305 ? -93.591 -9.961 128.861 1.00 84.56 305 LYS A C 1
ATOM 2433 O O . LYS A 1 305 ? -94.018 -9.798 129.997 1.00 84.56 305 LYS A O 1
ATOM 2438 N N . ASP A 1 306 ? -94.302 -9.705 127.769 1.00 79.50 306 ASP A N 1
ATOM 2439 C CA . ASP A 1 306 ? -95.625 -9.091 127.823 1.00 79.50 306 ASP A CA 1
ATOM 2440 C C . ASP A 1 306 ? -96.682 -10.076 128.362 1.00 79.50 306 ASP A C 1
ATOM 2442 O O . ASP A 1 306 ? -97.463 -9.687 129.226 1.00 79.50 306 ASP A O 1
ATOM 2446 N N . PHE A 1 307 ? -96.614 -11.365 127.996 1.00 82.81 307 PHE A N 1
ATOM 2447 C CA . PHE A 1 307 ? -97.415 -12.435 128.617 1.00 82.81 307 PHE A CA 1
ATOM 2448 C C . PHE A 1 307 ? -97.182 -12.541 130.137 1.00 82.81 307 PHE A C 1
ATOM 2450 O O . PHE A 1 307 ? -98.131 -12.584 130.917 1.00 82.81 307 PHE A O 1
ATOM 2457 N N . LEU A 1 308 ? -95.918 -12.536 130.579 1.00 82.88 308 LEU A N 1
ATOM 2458 C CA . LEU A 1 308 ? -95.585 -12.604 132.007 1.00 82.88 308 LEU A CA 1
ATOM 2459 C C . LEU A 1 308 ? -95.998 -11.336 132.771 1.00 82.88 308 LEU A C 1
ATOM 2461 O O . LEU A 1 308 ? -96.329 -11.419 133.952 1.00 82.88 308 LEU A O 1
ATOM 2465 N N . GLU A 1 309 ? -95.978 -10.163 132.133 1.00 81.12 309 GLU A N 1
ATOM 2466 C CA . GLU A 1 309 ? -96.476 -8.919 132.731 1.00 81.12 309 GLU A CA 1
ATOM 2467 C C . GLU A 1 309 ? -98.017 -8.937 132.834 1.00 81.12 309 GLU A C 1
ATOM 2469 O O . GLU A 1 309 ? -98.556 -8.427 133.815 1.00 81.12 309 GLU A O 1
ATOM 2474 N N . GLU A 1 310 ? -98.724 -9.573 131.891 1.00 80.44 310 GLU A N 1
ATOM 2475 C CA . GLU A 1 310 ? -100.180 -9.783 131.935 1.00 80.44 310 GLU A CA 1
ATOM 2476 C C . GLU A 1 310 ? -100.590 -10.731 133.077 1.00 80.44 310 GLU A C 1
ATOM 2478 O O . GLU A 1 310 ? -101.355 -10.313 133.948 1.00 80.44 310 GLU A O 1
ATOM 2483 N N . GLU A 1 311 ? -100.001 -11.932 133.189 1.00 81.19 311 GLU A N 1
ATOM 2484 C CA . GLU A 1 311 ? -100.248 -12.839 134.333 1.00 81.19 311 GLU A CA 1
ATOM 2485 C C . GLU A 1 311 ? -99.901 -12.179 135.686 1.00 81.19 311 GLU A C 1
ATOM 2487 O O . GLU A 1 311 ? -100.593 -12.370 136.696 1.00 81.19 311 GLU A O 1
ATOM 2492 N N . LEU A 1 312 ? -98.848 -11.352 135.733 1.00 78.25 312 LEU A N 1
ATOM 2493 C CA . LEU A 1 312 ? -98.493 -10.593 136.935 1.00 78.25 312 LEU A CA 1
ATOM 2494 C C . LEU A 1 312 ? -99.552 -9.529 137.278 1.00 78.25 312 LEU A C 1
ATOM 2496 O O . LEU A 1 312 ? -99.804 -9.277 138.457 1.00 78.25 312 LEU A O 1
ATOM 2500 N N . GLN A 1 313 ? -100.187 -8.900 136.286 1.00 77.56 313 GLN A N 1
ATOM 2501 C CA . GLN A 1 313 ? -101.286 -7.957 136.517 1.00 77.56 313 GLN A CA 1
ATOM 2502 C C . GLN A 1 313 ? -102.585 -8.669 136.909 1.00 77.56 313 GLN A C 1
ATOM 2504 O O . GLN A 1 313 ? -103.284 -8.188 137.801 1.00 77.56 313 GLN A O 1
ATOM 2509 N N . GLU A 1 314 ? -102.892 -9.832 136.330 1.00 77.62 314 GLU A N 1
ATOM 2510 C CA . GLU A 1 314 ? -104.052 -10.638 136.730 1.00 77.62 314 GLU A CA 1
ATOM 2511 C C . GLU A 1 314 ? -103.928 -11.136 138.174 1.00 77.62 314 GLU A C 1
ATOM 2513 O O . GLU A 1 314 ? -104.845 -10.955 1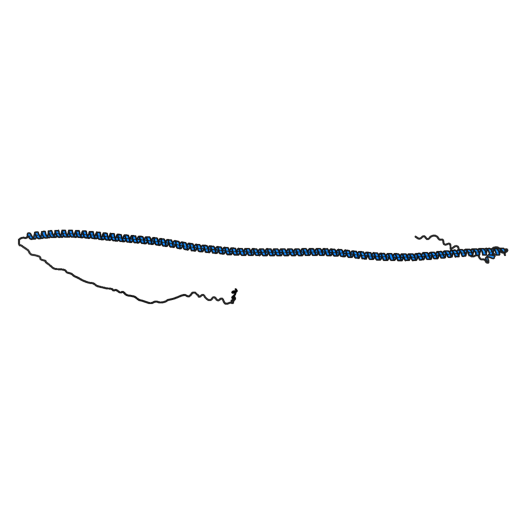38.981 1.00 77.62 314 GLU A O 1
ATOM 2518 N N . THR A 1 315 ? -102.772 -11.696 138.544 1.00 78.19 315 THR A N 1
ATOM 2519 C CA . THR A 1 315 ? -102.506 -12.120 139.929 1.00 78.19 315 THR A CA 1
ATOM 2520 C C . THR A 1 315 ? -102.545 -10.934 140.894 1.00 78.19 315 THR A C 1
ATOM 2522 O O . THR A 1 315 ? -103.154 -11.037 141.961 1.00 78.19 315 THR A O 1
ATOM 2525 N N . ARG A 1 316 ? -102.002 -9.771 140.510 1.00 74.81 316 ARG A N 1
ATOM 2526 C CA . ARG A 1 316 ? -102.107 -8.522 141.284 1.00 74.81 316 ARG A CA 1
ATOM 2527 C C . ARG A 1 316 ? -103.562 -8.075 141.467 1.00 74.81 316 ARG A C 1
ATOM 2529 O O . ARG A 1 316 ? -103.960 -7.752 142.586 1.00 74.81 316 ARG A O 1
ATOM 2536 N N . ALA A 1 317 ? -104.381 -8.107 140.417 1.00 75.62 317 ALA A N 1
ATOM 2537 C CA . ALA A 1 317 ? -105.805 -7.783 140.497 1.00 75.62 317 ALA A CA 1
ATOM 2538 C C . ALA A 1 317 ? -106.573 -8.778 141.389 1.00 75.62 317 ALA A C 1
ATOM 2540 O O . ALA A 1 317 ? -107.431 -8.370 142.177 1.00 75.62 317 ALA A O 1
ATOM 2541 N N . ALA A 1 318 ? -106.234 -10.069 141.331 1.00 78.69 318 ALA A N 1
ATOM 2542 C CA . ALA A 1 318 ? -106.809 -11.102 142.188 1.00 78.69 318 ALA A CA 1
ATOM 2543 C C . ALA A 1 318 ? -106.440 -10.905 143.670 1.00 78.69 318 ALA A C 1
ATOM 2545 O O . ALA A 1 318 ? -107.326 -10.947 144.528 1.00 78.69 318 ALA A O 1
ATOM 2546 N N . PHE A 1 319 ? -105.173 -10.609 143.982 1.00 78.44 319 PHE A N 1
ATOM 2547 C CA . PHE A 1 319 ? -104.742 -10.274 145.343 1.00 78.44 319 PHE A CA 1
ATOM 2548 C C . PHE A 1 319 ? -105.413 -8.997 145.859 1.00 78.44 319 PHE A C 1
ATOM 2550 O O . PHE A 1 319 ? -105.910 -8.992 146.985 1.00 78.44 319 PHE A O 1
ATOM 2557 N N . GLN A 1 320 ? -105.526 -7.949 145.037 1.00 75.25 320 GLN A N 1
ATOM 2558 C CA . GLN A 1 320 ? -106.239 -6.730 145.426 1.00 75.25 320 GLN A CA 1
ATOM 2559 C C . GLN A 1 320 ? -107.721 -7.010 145.722 1.00 75.25 320 GLN A C 1
ATOM 2561 O O . GLN A 1 320 ? -108.270 -6.521 146.710 1.00 75.25 320 GLN A O 1
ATOM 2566 N N . LYS A 1 321 ? -108.369 -7.855 144.912 1.00 77.50 321 LYS A N 1
ATOM 2567 C CA . LYS A 1 321 ? -109.753 -8.296 145.130 1.00 77.50 321 LYS A CA 1
ATOM 2568 C C . LYS A 1 321 ? -109.905 -9.113 146.420 1.00 77.50 321 LYS A C 1
ATOM 2570 O O . LYS A 1 321 ? -110.881 -8.914 147.140 1.00 77.50 321 LYS A O 1
ATOM 2575 N N . TYR A 1 322 ? -108.942 -9.980 146.742 1.00 79.44 322 TYR A N 1
ATOM 2576 C CA . TYR A 1 322 ? -108.914 -10.738 147.998 1.00 79.44 322 TYR A CA 1
ATOM 2577 C C . TYR A 1 322 ? -108.742 -9.832 149.226 1.00 79.44 322 TYR A C 1
ATOM 2579 O O . TYR A 1 322 ? -109.462 -9.997 150.212 1.00 79.44 322 TYR A O 1
ATOM 2587 N N . ILE A 1 323 ? -107.842 -8.845 149.158 1.00 73.00 323 ILE A N 1
ATOM 2588 C CA . ILE A 1 323 ? -107.642 -7.842 150.214 1.00 73.00 323 ILE A CA 1
ATOM 2589 C C . ILE A 1 323 ? -108.943 -7.065 150.457 1.00 73.00 323 ILE A C 1
ATOM 2591 O O . ILE A 1 323 ? -109.430 -7.029 151.588 1.00 73.00 323 ILE A O 1
ATOM 2595 N N . ASN A 1 324 ? -109.548 -6.531 149.391 1.00 71.75 324 ASN A N 1
ATOM 2596 C CA . ASN A 1 324 ? -110.795 -5.764 149.463 1.00 71.75 324 ASN A CA 1
ATOM 2597 C C . ASN A 1 324 ? -111.975 -6.595 150.015 1.00 71.75 324 ASN A C 1
ATOM 2599 O O . ASN A 1 324 ? -112.839 -6.051 150.696 1.00 71.75 324 ASN A O 1
ATOM 2603 N N . TYR A 1 325 ? -112.023 -7.905 149.735 1.00 75.94 325 TYR A N 1
ATOM 2604 C CA . TYR A 1 325 ? -113.061 -8.808 150.252 1.00 75.94 325 TYR A CA 1
ATOM 2605 C C . TYR A 1 325 ? -112.849 -9.185 151.726 1.00 75.94 325 TYR A C 1
ATOM 2607 O O . TYR A 1 325 ? -113.803 -9.229 152.499 1.00 75.94 325 TYR A O 1
ATOM 2615 N N . THR A 1 326 ? -111.605 -9.464 152.121 1.00 71.38 326 THR A N 1
ATOM 2616 C CA . THR A 1 326 ? -111.276 -9.982 153.461 1.00 71.38 326 THR A CA 1
ATOM 2617 C C . THR A 1 326 ? -111.242 -8.874 154.515 1.00 71.38 326 THR A C 1
ATOM 2619 O O . THR A 1 326 ? -111.576 -9.111 155.675 1.00 71.38 326 THR A O 1
ATOM 2622 N N . PHE A 1 327 ? -110.882 -7.650 154.116 1.00 69.94 327 PHE A N 1
ATOM 2623 C CA . PHE A 1 327 ? -110.764 -6.493 155.002 1.00 69.94 327 PHE A CA 1
ATOM 2624 C C . PHE A 1 327 ? -111.634 -5.313 154.528 1.00 69.94 327 PHE A C 1
ATOM 2626 O O . PHE A 1 327 ? -111.103 -4.251 154.208 1.00 69.94 327 PHE A O 1
ATOM 2633 N N . PRO A 1 328 ? -112.977 -5.436 154.535 1.00 67.06 328 PRO A N 1
ATOM 2634 C CA . PRO A 1 328 ? -113.885 -4.395 154.034 1.00 67.06 328 PRO A CA 1
ATOM 2635 C C . PRO A 1 328 ? -113.891 -3.097 154.866 1.00 67.06 328 PRO A C 1
ATOM 2637 O O . PRO A 1 328 ? -114.547 -2.132 154.486 1.00 67.06 328 PRO A O 1
ATOM 2640 N N . GLN A 1 329 ? -113.181 -3.055 156.002 1.00 63.09 329 GLN A N 1
ATOM 2641 C CA . GLN A 1 329 ? -112.954 -1.832 156.785 1.00 63.09 329 GLN A CA 1
ATOM 2642 C C . GLN A 1 329 ? -111.719 -1.031 156.325 1.00 63.09 329 GLN A C 1
ATOM 2644 O O . GLN A 1 329 ? -111.501 0.075 156.814 1.00 63.09 329 GLN A O 1
ATOM 2649 N N . LEU A 1 330 ? -110.908 -1.558 155.399 1.00 63.25 330 LEU A N 1
ATOM 2650 C CA . LEU A 1 330 ? -109.820 -0.808 154.774 1.00 63.25 330 LEU A CA 1
ATOM 2651 C C . LEU A 1 330 ? -110.357 -0.042 153.561 1.00 63.25 330 LEU A C 1
ATOM 2653 O O . LEU A 1 330 ? -110.858 -0.642 152.610 1.00 63.25 330 LEU A O 1
ATOM 2657 N N . SER A 1 331 ? -110.219 1.286 153.568 1.00 59.22 331 SER A N 1
ATOM 2658 C CA . SER A 1 331 ? -110.500 2.097 152.378 1.00 59.22 331 SER A CA 1
ATOM 2659 C C . SER A 1 331 ? -109.611 1.669 151.200 1.00 59.22 331 SER A C 1
ATOM 2661 O O . SER A 1 331 ? -108.433 1.356 151.418 1.00 59.22 331 SER A O 1
ATOM 2663 N N . PRO A 1 332 ? -110.117 1.713 149.951 1.00 62.41 332 PRO A N 1
ATOM 2664 C CA . PRO A 1 332 ? -109.308 1.459 148.761 1.00 62.41 332 PRO A CA 1
ATOM 2665 C C . PRO A 1 332 ? -108.008 2.279 148.775 1.00 62.41 332 PRO A C 1
ATOM 2667 O O . PRO A 1 332 ? -108.034 3.474 149.069 1.00 62.41 332 PRO A O 1
ATOM 2670 N N . GLY A 1 333 ? -106.878 1.626 148.495 1.00 63.06 333 GLY A N 1
ATOM 2671 C CA . GLY A 1 333 ? -105.543 2.235 148.501 1.00 63.06 333 GLY A CA 1
ATOM 2672 C C . GLY A 1 333 ? -104.725 2.055 149.791 1.00 63.06 333 GLY A C 1
ATOM 2673 O O . GLY A 1 333 ? -103.507 2.207 149.768 1.00 63.06 333 GLY A O 1
ATOM 2674 N N . HIS A 1 334 ? -105.331 1.673 150.926 1.00 65.69 334 HIS A N 1
ATOM 2675 C CA . HIS A 1 334 ? -104.572 1.501 152.184 1.00 65.69 334 HIS A CA 1
ATOM 2676 C C . HIS A 1 334 ? -103.636 0.274 152.204 1.00 65.69 334 HIS A C 1
ATOM 2678 O O . HIS A 1 334 ? -102.808 0.150 153.105 1.00 65.69 334 HIS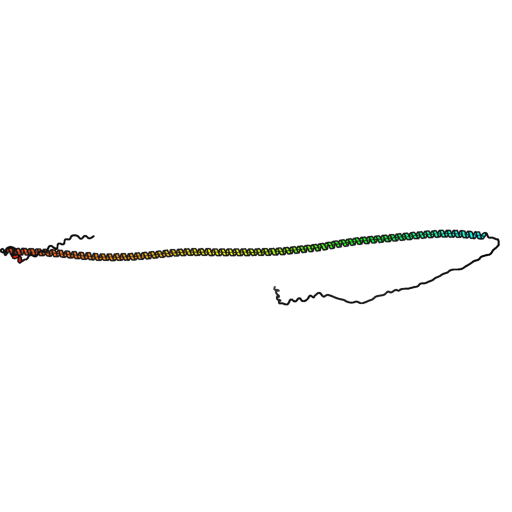 A O 1
ATOM 2684 N N . ALA A 1 335 ? -103.762 -0.631 151.228 1.00 62.25 335 ALA A N 1
ATOM 2685 C CA . ALA A 1 335 ? -102.967 -1.854 151.120 1.00 62.25 335 ALA A CA 1
ATOM 2686 C C . ALA A 1 335 ? -101.914 -1.822 149.994 1.00 62.25 335 ALA A C 1
ATOM 2688 O O . ALA A 1 335 ? -101.149 -2.775 149.855 1.00 62.25 335 ALA A O 1
ATOM 2689 N N . ASP A 1 336 ? -101.824 -0.736 149.219 1.00 62.00 336 ASP A N 1
ATOM 2690 C CA . ASP A 1 336 ? -101.014 -0.675 147.989 1.00 62.00 336 ASP A CA 1
ATOM 2691 C C . ASP A 1 336 ? -99.497 -0.777 148.256 1.00 62.00 336 ASP A C 1
ATOM 2693 O O . ASP A 1 336 ? -98.723 -1.187 147.390 1.00 62.00 336 ASP A O 1
ATOM 2697 N N . PHE A 1 337 ? -99.070 -0.506 149.496 1.00 66.81 337 PHE A N 1
ATOM 2698 C CA . PHE A 1 337 ? -97.718 -0.791 149.998 1.00 66.81 337 PHE A CA 1
ATOM 2699 C C . PHE A 1 337 ? -97.316 -2.272 149.846 1.00 66.81 337 PHE A C 1
ATOM 2701 O O . PHE A 1 337 ? -96.138 -2.560 149.637 1.00 66.81 337 PHE A O 1
ATOM 2708 N N . ILE A 1 338 ? -98.269 -3.209 149.922 1.00 68.31 338 ILE A N 1
ATOM 2709 C CA . ILE A 1 338 ? -98.001 -4.654 149.853 1.00 68.31 338 ILE A CA 1
ATOM 2710 C C . ILE A 1 338 ? -97.624 -5.084 148.423 1.00 68.31 338 ILE A C 1
ATOM 2712 O O . ILE A 1 338 ? -96.881 -6.049 148.250 1.00 68.31 338 ILE A O 1
ATOM 2716 N N . MET A 1 339 ? -98.072 -4.356 147.390 1.00 66.38 339 MET A N 1
ATOM 2717 C CA . MET A 1 339 ? -97.742 -4.641 145.985 1.00 66.38 339 MET A CA 1
ATOM 2718 C C . MET A 1 339 ? -97.417 -3.362 145.185 1.00 66.38 339 MET A C 1
ATOM 2720 O O . MET A 1 339 ? -98.177 -3.006 144.277 1.00 66.38 339 MET A O 1
ATOM 2724 N N . PRO A 1 340 ? -96.260 -2.709 145.417 1.00 66.00 340 PRO A N 1
ATOM 2725 C CA . PRO A 1 340 ? -95.918 -1.420 144.806 1.00 66.00 340 PRO A CA 1
ATOM 2726 C C . PRO A 1 340 ? -95.917 -1.455 143.273 1.00 66.00 340 PRO A C 1
ATOM 2728 O O . PRO A 1 340 ? -95.252 -2.309 142.674 1.00 66.00 340 PRO A O 1
ATOM 2731 N N . GLU A 1 341 ? -96.647 -0.539 142.628 1.00 60.38 341 GLU A N 1
ATOM 2732 C CA . GLU A 1 341 ? -96.721 -0.450 141.163 1.00 60.38 341 GLU A CA 1
ATOM 2733 C C . GLU A 1 341 ? -95.325 -0.428 140.520 1.00 60.38 341 GLU A C 1
ATOM 2735 O O . GLU A 1 341 ? -94.444 0.350 140.902 1.00 60.38 341 GLU A O 1
ATOM 2740 N N . ARG A 1 342 ? -95.114 -1.265 139.495 1.00 60.47 342 ARG A N 1
ATOM 2741 C CA . ARG A 1 342 ? -93.912 -1.149 138.667 1.00 60.47 342 ARG A CA 1
ATOM 2742 C C . ARG A 1 342 ? -94.064 0.048 137.737 1.00 60.47 342 ARG A C 1
ATOM 2744 O O . ARG A 1 342 ? -95.059 0.180 137.029 1.00 60.47 342 ARG A O 1
ATOM 2751 N N . LYS A 1 343 ? -93.033 0.896 137.707 1.00 56.75 343 LYS A N 1
ATOM 2752 C CA . LYS A 1 343 ? -92.919 1.995 136.743 1.00 56.75 343 LYS A CA 1
ATOM 2753 C C . LYS A 1 343 ? -92.990 1.413 135.330 1.00 56.75 343 LYS A C 1
ATOM 2755 O O . LYS A 1 343 ? -92.135 0.603 134.974 1.00 56.75 343 LYS A O 1
ATOM 2760 N N . LYS A 1 344 ? -93.983 1.835 134.538 1.00 54.34 344 LYS A N 1
ATOM 2761 C CA . LYS A 1 344 ? -94.056 1.490 133.110 1.00 54.34 344 LYS A CA 1
ATOM 2762 C C . LYS A 1 344 ? -92.748 1.882 132.422 1.00 54.34 344 LYS A C 1
ATOM 2764 O O . LYS A 1 344 ? -92.140 2.898 132.766 1.00 54.34 344 LYS A O 1
ATOM 2769 N N . THR A 1 345 ? -92.318 1.068 131.463 1.00 51.28 345 THR A N 1
ATOM 2770 C CA . THR A 1 345 ? -91.112 1.319 130.670 1.00 51.28 345 THR A CA 1
ATOM 2771 C C . THR A 1 345 ? -91.242 2.694 129.994 1.00 51.28 345 THR A C 1
ATOM 2773 O O . THR A 1 345 ? -92.287 2.960 129.399 1.00 51.28 345 THR A O 1
ATOM 2776 N N . PRO A 1 346 ? -90.256 3.604 130.112 1.00 44.34 346 PRO A N 1
ATOM 2777 C CA . PRO A 1 346 ? -90.393 4.957 129.581 1.00 44.34 346 PRO A CA 1
ATOM 2778 C C . PRO A 1 346 ? -90.485 4.941 128.051 1.00 44.34 346 PRO A C 1
ATOM 2780 O O . PRO A 1 346 ? -89.680 4.290 127.388 1.00 44.34 346 PRO A O 1
ATOM 2783 N N . SER A 1 347 ? -91.421 5.711 127.492 1.00 45.41 347 SER A N 1
ATOM 2784 C CA . SER A 1 347 ? -91.794 5.732 126.064 1.00 45.41 347 SER A CA 1
ATOM 2785 C C . SER A 1 347 ? -90.721 6.254 125.086 1.00 45.41 347 SER A C 1
ATOM 2787 O O . SER A 1 347 ? -91.031 6.550 123.937 1.00 45.41 347 SER A O 1
ATOM 2789 N N . ASN A 1 348 ? -89.461 6.368 125.513 1.00 45.00 348 ASN A N 1
ATOM 2790 C CA . ASN A 1 348 ? -88.349 6.948 124.748 1.00 45.00 348 ASN A CA 1
ATOM 2791 C C . ASN A 1 348 ? -87.599 5.927 123.867 1.00 45.00 348 ASN A C 1
ATOM 2793 O O . ASN A 1 348 ? -86.471 6.187 123.462 1.00 45.00 348 ASN A O 1
ATOM 2797 N N . LEU A 1 349 ? -88.203 4.768 123.582 1.00 48.34 349 LEU A N 1
ATOM 2798 C CA . LEU A 1 349 ? -87.665 3.746 122.668 1.00 48.34 349 LEU A CA 1
ATOM 2799 C C . LEU A 1 349 ? -88.590 3.465 121.471 1.00 48.34 349 LEU A C 1
ATOM 2801 O O . LEU A 1 349 ? -88.485 2.420 120.836 1.00 48.34 349 LEU A O 1
ATOM 2805 N N . VAL A 1 350 ? -89.464 4.415 121.122 1.00 41.81 350 VAL A N 1
ATOM 2806 C CA . VAL A 1 350 ? -90.021 4.482 119.764 1.00 41.81 350 VAL A CA 1
ATOM 2807 C C . VAL A 1 350 ? -88.978 5.159 118.880 1.00 41.81 350 VAL A C 1
ATOM 2809 O O . VAL A 1 350 ? -88.933 6.386 118.778 1.00 41.81 350 VAL A O 1
ATOM 2812 N N . VAL A 1 351 ? -88.111 4.353 118.267 1.00 44.47 351 VAL A N 1
ATOM 2813 C CA . VAL A 1 351 ? -87.347 4.801 117.100 1.00 44.47 351 VAL A CA 1
ATOM 2814 C C . VAL A 1 351 ? -88.358 5.046 115.982 1.00 44.47 351 VAL A C 1
ATOM 2816 O O . VAL A 1 351 ? -89.203 4.196 115.709 1.00 44.47 351 VAL A O 1
ATOM 2819 N N . LYS A 1 352 ? -88.308 6.234 115.378 1.00 39.84 352 LYS A N 1
ATOM 2820 C CA . LYS A 1 352 ? -88.995 6.483 114.113 1.00 39.84 352 LYS A CA 1
ATOM 2821 C C . LYS A 1 352 ? -88.141 5.890 113.002 1.00 39.84 352 LYS A C 1
ATOM 2823 O O . LYS A 1 352 ? -87.070 6.426 112.725 1.00 39.84 352 LYS A O 1
ATOM 2828 N N . ASP A 1 353 ? -88.625 4.821 112.391 1.00 42.19 353 ASP A N 1
ATOM 2829 C CA . ASP A 1 353 ? -88.108 4.355 111.111 1.00 42.19 353 ASP A CA 1
ATOM 2830 C C . ASP A 1 353 ? -88.693 5.247 110.007 1.00 42.19 353 ASP A C 1
ATOM 2832 O O . ASP A 1 353 ? -89.811 5.014 109.560 1.00 42.19 353 ASP A O 1
ATOM 2836 N N . ASP A 1 354 ? -87.948 6.274 109.590 1.00 38.56 354 ASP A N 1
ATOM 2837 C CA . ASP A 1 354 ? -88.233 7.064 108.385 1.00 38.56 354 ASP A CA 1
ATOM 2838 C C . ASP A 1 354 ? -86.938 7.202 107.553 1.00 38.56 354 ASP A C 1
ATOM 2840 O O . ASP A 1 354 ? -86.023 7.951 107.892 1.00 38.56 354 ASP A O 1
ATOM 2844 N N . GLU A 1 355 ? -86.884 6.393 106.493 1.00 37.75 355 GLU A N 1
ATOM 2845 C CA . GLU A 1 355 ? -86.111 6.485 105.241 1.00 37.75 355 GLU A CA 1
ATOM 2846 C C . GLU A 1 355 ? -84.756 7.229 105.205 1.00 37.75 355 GLU A C 1
ATOM 2848 O O . GLU A 1 355 ? -84.669 8.453 105.114 1.00 37.75 355 GLU A O 1
ATOM 2853 N N . ALA A 1 356 ? -83.685 6.444 105.037 1.00 35.69 356 ALA A N 1
ATOM 2854 C CA . ALA A 1 356 ? -82.443 6.884 104.402 1.00 35.69 356 ALA A CA 1
ATOM 2855 C C . ALA A 1 356 ? -82.313 6.260 102.998 1.00 35.69 356 ALA A C 1
ATOM 2857 O O . ALA A 1 356 ? -81.655 5.235 102.821 1.00 35.69 356 ALA A O 1
ATOM 2858 N N . THR A 1 357 ? -82.930 6.877 101.988 1.00 37.25 357 THR A N 1
ATOM 2859 C CA . THR A 1 357 ? -82.587 6.619 100.579 1.00 37.25 357 THR A CA 1
ATOM 2860 C C . THR A 1 357 ? -81.282 7.328 100.228 1.00 37.25 357 THR A C 1
ATOM 2862 O O . THR A 1 357 ? -81.235 8.558 100.185 1.00 37.25 357 THR A O 1
ATOM 2865 N N . LEU A 1 358 ? -80.240 6.542 99.960 1.00 38.66 358 LEU A N 1
ATOM 2866 C CA . LEU A 1 358 ? -79.032 6.973 99.258 1.00 38.66 358 LEU A CA 1
ATOM 2867 C C . LEU A 1 358 ? -79.150 6.557 97.784 1.00 38.66 358 LEU A C 1
ATOM 2869 O O . LEU A 1 358 ? -79.423 5.387 97.509 1.00 38.66 358 LEU A O 1
ATOM 2873 N N . GLU A 1 359 ? -78.921 7.508 96.876 1.00 33.50 359 GLU A N 1
ATOM 2874 C CA . GLU A 1 359 ? -78.329 7.232 95.554 1.00 33.50 359 GLU A CA 1
ATOM 2875 C C . GLU A 1 359 ? -76.796 7.193 95.683 1.00 33.50 359 GLU A C 1
ATOM 2877 O O . GLU A 1 359 ? -76.261 7.967 96.516 1.00 33.50 359 GLU A O 1
#

Organism: Sciurus carolinensis (NCBI:txid30640)

Sequence (359 aa):
MAALASKCVGKWGAAAQGVDVVSWRSWRQGVVDQAGVLEFGCVWCGWGILEAGCSRSGVPVIGRSQLVWGSWQQGGVSLYIGANILNKEERFQENLFKERIAKAEAKVWSQANELQKQAVEKILEDVNARHKFEIQVLEEKHQKDLQDMAAKTKTEMFRNMKNEMKRENLAAEQRMVHRIQRIMMECHREKMEAVEKAREEERRISQEAIQAQKSKAMEELLNAGVSIMKDQKMNMSQLIKEKEHEMNIYYGIAQKQKQEEAQEVLQEAEKTHQATLGNVMDKLVNTQGELLSIAKQLGIMTNWKDFLEEELQETRAAFQKYINYTFPQLSPGHADFIMPERKKTPSNLVVKDDEATLE

Secondary structure (DSSP, 8-state):
----------------------------S------------------------------------------------S-TTHHHHHHHHHHHHHHHHHHHHHHHHHHHHHHHHHHHHHHHHHHHHHHHHHHHHHHHHHHHHHHHHHHHHHHHHHHHHHHHHHHHHHHHHHHHHHHHHHHHHHHHHHHHHHHHHHHHHHHHHHHHHHHHHHHHHHHHHHHHHHHHHHHHHHHHHHHHHHHHHHHHHHHHHHHHHHHHHHHHHHHHHHHHHHHHHHHHHHHHHHHHHHHHHHHHHHHHHHHHHHHHHHHHHHHHHHHHHHHHHHHHHH-TTSPTTTTGGGSPPPPPPPSTT----------

pLDDT: mean 73.23, std 26.65, range [24.86, 98.25]

Radius of gyration: 113.42 Å; chains: 1; bounding box: 230×77×298 Å